Protein AF-C5KEB4-F1 (afdb_monomer)

Nearest PDB structures (foldseek):
  4uzy-assembly1_A  TM=7.490E-01  e=8.832E-11  Chlamydomonas reinhardtii
  3as5-assembly1_A  TM=3.799E-01  e=1.760E-02  Paramagnetospirillum magneticum AMB-1
  5lfm-assembly6_F  TM=4.157E-01  e=4.619E-02  Solidesulfovibrio magneticus RS-1
  1w3b-assembly1_B  TM=3.479E-01  e=7.854E-02  Homo sapiens
  8fwd-assembly1_C  TM=4.325E-01  e=3.033E-01  synthetic construct

Structure (mmCIF, N/CA/C/O backbone):
data_AF-C5KEB4-F1
#
_entry.id   AF-C5KEB4-F1
#
loop_
_atom_site.group_PDB
_atom_site.id
_atom_site.type_symbol
_atom_site.label_atom_id
_atom_site.label_alt_id
_atom_site.label_comp_id
_atom_site.label_asym_id
_atom_site.label_entity_id
_atom_site.label_seq_id
_atom_site.pdbx_PDB_ins_code
_atom_site.Cartn_x
_atom_site.Cartn_y
_atom_site.Cartn_z
_atom_site.occupancy
_atom_site.B_iso_or_equiv
_atom_site.auth_seq_id
_atom_site.auth_comp_id
_atom_site.auth_asym_id
_atom_site.auth_atom_id
_atom_site.pdbx_PDB_model_num
ATOM 1 N N . TYR A 1 1 ? 0.785 2.314 -22.338 1.00 41.78 1 TYR A N 1
ATOM 2 C CA . TYR A 1 1 ? 1.909 3.199 -22.686 1.00 41.78 1 TYR A CA 1
ATOM 3 C C . TYR A 1 1 ? 1.688 4.510 -21.962 1.00 41.78 1 TYR A C 1
ATOM 5 O O . TYR A 1 1 ? 0.607 5.069 -22.094 1.00 41.78 1 TYR A O 1
ATOM 13 N N . GLY A 1 2 ? 2.602 4.855 -21.053 1.00 61.06 2 GLY A N 1
ATOM 14 C CA . GLY A 1 2 ? 2.395 5.884 -20.032 1.00 61.06 2 GLY A CA 1
ATOM 15 C C . GLY A 1 2 ? 2.457 7.294 -20.605 1.00 61.06 2 GLY A C 1
ATOM 16 O O . GLY A 1 2 ? 3.293 7.582 -21.451 1.00 61.06 2 GLY A O 1
ATOM 17 N N . TYR A 1 3 ? 1.578 8.167 -20.124 1.00 77.88 3 TYR A N 1
ATOM 18 C CA . TYR A 1 3 ? 1.518 9.586 -20.484 1.00 77.88 3 TYR A CA 1
ATOM 19 C C . TYR A 1 3 ? 2.627 10.409 -19.796 1.00 77.88 3 TYR A C 1
ATOM 21 O O . TYR A 1 3 ? 2.389 11.550 -19.418 1.00 77.88 3 TYR A O 1
ATOM 29 N N . TYR A 1 4 ? 3.814 9.829 -19.576 1.00 81.50 4 TYR A N 1
ATOM 30 C CA . TYR A 1 4 ? 4.892 10.462 -18.807 1.00 81.50 4 TYR A CA 1
ATOM 31 C C . TYR A 1 4 ? 5.507 11.648 -19.546 1.00 81.50 4 TYR A C 1
ATOM 33 O O . TYR A 1 4 ? 5.708 12.684 -18.925 1.00 81.50 4 TYR A O 1
ATOM 41 N N . ASP A 1 5 ? 5.710 11.531 -20.860 1.00 80.25 5 ASP A N 1
ATOM 42 C CA . ASP A 1 5 ? 6.201 12.638 -21.692 1.00 80.25 5 ASP A CA 1
ATOM 43 C C . ASP A 1 5 ? 5.197 13.797 -21.695 1.00 80.25 5 ASP A C 1
ATOM 45 O O . ASP A 1 5 ? 5.553 14.935 -21.419 1.00 80.25 5 ASP A O 1
ATOM 49 N N . LEU A 1 6 ? 3.905 13.491 -21.869 1.00 83.50 6 LEU A N 1
ATOM 50 C CA . LEU A 1 6 ? 2.841 14.495 -21.807 1.00 83.50 6 LEU A CA 1
ATOM 51 C C . LEU A 1 6 ? 2.743 15.147 -20.420 1.00 83.50 6 LEU A C 1
ATOM 53 O O . LEU A 1 6 ? 2.512 16.347 -20.318 1.00 83.50 6 LEU A O 1
ATOM 57 N N . ALA A 1 7 ? 2.907 14.372 -19.345 1.00 83.62 7 ALA A N 1
ATOM 58 C CA . ALA A 1 7 ? 2.935 14.914 -17.992 1.00 83.62 7 ALA A CA 1
ATOM 59 C C . ALA A 1 7 ? 4.155 15.825 -17.782 1.00 83.62 7 ALA A C 1
ATOM 61 O O . ALA A 1 7 ? 4.007 16.898 -17.204 1.00 83.62 7 ALA A O 1
ATOM 62 N N . ALA A 1 8 ? 5.332 15.435 -18.281 1.00 84.69 8 ALA A N 1
ATOM 63 C CA . ALA A 1 8 ? 6.543 16.248 -18.224 1.00 84.69 8 ALA A CA 1
ATOM 64 C C . ALA A 1 8 ? 6.370 17.572 -18.982 1.00 84.69 8 ALA A C 1
ATOM 66 O O . ALA A 1 8 ? 6.664 18.631 -18.427 1.00 84.69 8 ALA A O 1
ATOM 67 N N . ASP A 1 9 ? 5.816 17.517 -20.196 1.00 85.62 9 ASP A N 1
ATOM 68 C CA . ASP A 1 9 ? 5.536 18.692 -21.022 1.00 85.62 9 ASP A CA 1
ATOM 69 C C . ASP A 1 9 ? 4.540 19.632 -20.324 1.00 85.62 9 ASP A C 1
ATOM 71 O O . ASP A 1 9 ? 4.813 20.820 -20.162 1.00 85.62 9 ASP A O 1
ATOM 75 N N . VAL A 1 10 ? 3.422 19.105 -19.805 1.00 85.62 10 VAL A N 1
ATOM 76 C CA . VAL A 1 10 ? 2.413 19.911 -19.094 1.00 85.62 10 VAL A CA 1
ATOM 77 C C . VAL A 1 10 ? 3.003 20.592 -17.855 1.00 85.62 10 VAL A C 1
ATOM 79 O O . VAL A 1 10 ? 2.734 21.777 -17.632 1.00 85.62 10 VAL A O 1
ATOM 82 N N . LEU A 1 11 ? 3.811 19.873 -17.067 1.00 85.06 11 LEU A N 1
ATOM 83 C CA . LEU A 1 11 ? 4.464 20.418 -15.873 1.00 85.06 11 LEU A CA 1
ATOM 84 C C . LEU A 1 11 ? 5.486 21.508 -16.230 1.00 85.06 11 LEU A C 1
ATOM 86 O O . LEU A 1 11 ? 5.552 22.521 -15.530 1.00 85.06 11 LEU A O 1
ATOM 90 N N . ALA A 1 12 ? 6.249 21.320 -17.312 1.00 84.06 12 ALA A N 1
ATOM 91 C CA . ALA A 1 12 ? 7.262 22.264 -17.778 1.00 84.06 12 ALA A CA 1
ATOM 92 C C . ALA A 1 12 ? 6.655 23.532 -18.399 1.00 84.06 12 ALA A C 1
ATOM 94 O O . ALA A 1 12 ? 7.164 24.632 -18.182 1.00 84.06 12 ALA A O 1
ATOM 95 N N . GLU A 1 13 ? 5.560 23.395 -19.146 1.00 87.81 13 GLU A N 1
ATOM 96 C CA . GLU A 1 13 ? 4.887 24.511 -19.817 1.00 87.81 13 GLU A CA 1
ATOM 97 C C . GLU A 1 13 ? 4.052 25.371 -18.857 1.00 87.81 13 GLU A C 1
ATOM 99 O O . GLU A 1 13 ? 3.841 26.557 -19.117 1.00 87.81 13 GLU A O 1
ATOM 104 N N . ASN A 1 14 ? 3.597 24.810 -17.728 1.00 86.00 14 ASN A N 1
ATOM 105 C CA . ASN A 1 14 ? 2.649 25.470 -16.825 1.00 86.00 14 ASN A CA 1
ATOM 106 C C . ASN A 1 14 ? 3.123 25.551 -15.358 1.00 86.00 14 ASN A C 1
ATOM 108 O O . ASN A 1 14 ? 2.348 25.234 -14.453 1.00 86.00 14 ASN A O 1
ATOM 112 N N . PRO A 1 15 ? 4.342 26.042 -15.059 1.00 81.81 15 PRO A N 1
ATOM 113 C CA . PRO A 1 15 ? 4.909 25.990 -13.708 1.00 81.81 15 PRO A CA 1
ATOM 114 C C . PRO A 1 15 ? 4.045 26.715 -12.666 1.00 81.81 15 PRO A C 1
ATOM 116 O O . PRO A 1 15 ? 3.866 26.225 -11.556 1.00 81.81 15 PRO A O 1
ATOM 119 N N . ALA A 1 16 ? 3.446 27.855 -13.023 1.00 80.94 16 ALA A N 1
ATOM 120 C CA . ALA A 1 16 ? 2.582 28.608 -12.113 1.00 80.94 16 ALA A CA 1
ATOM 121 C C . ALA A 1 16 ? 1.300 27.846 -11.730 1.00 80.94 16 ALA A C 1
ATOM 123 O O . ALA A 1 16 ? 0.866 27.930 -10.583 1.00 80.94 16 ALA A O 1
ATOM 124 N N . LEU A 1 17 ? 0.709 27.099 -12.671 1.00 80.00 17 LEU A N 1
ATOM 125 C 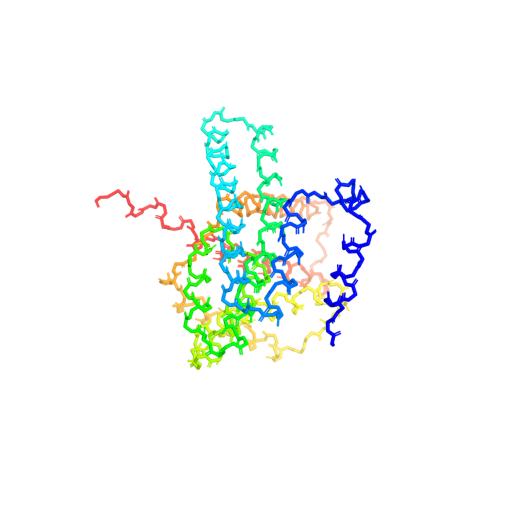CA . LEU A 1 17 ? -0.492 26.302 -12.411 1.00 80.00 17 LEU A CA 1
ATOM 126 C C . LEU A 1 17 ? -0.144 25.039 -11.629 1.00 80.00 17 LEU A C 1
ATOM 128 O O . LEU A 1 17 ? -0.833 24.721 -10.665 1.00 80.00 17 LEU A O 1
ATOM 132 N N . THR A 1 18 ? 0.969 24.392 -11.974 1.00 79.25 18 THR A N 1
ATOM 133 C CA . THR A 1 18 ? 1.512 23.230 -11.267 1.00 79.25 18 THR A CA 1
ATOM 134 C C . THR A 1 18 ? 1.646 23.491 -9.768 1.00 79.25 18 THR A C 1
ATOM 136 O O . THR A 1 18 ? 1.084 22.746 -8.973 1.00 79.25 18 THR A O 1
ATOM 139 N N . TYR A 1 19 ? 2.298 24.590 -9.372 1.00 77.75 19 TYR A N 1
ATOM 140 C CA . TYR A 1 19 ? 2.455 24.938 -7.953 1.00 77.75 19 TYR A CA 1
ATOM 141 C C . TYR A 1 19 ? 1.160 25.389 -7.266 1.00 77.75 19 TYR A C 1
ATOM 143 O O . TYR A 1 19 ? 1.116 25.456 -6.042 1.00 77.75 19 TYR A O 1
ATOM 151 N N . SER A 1 20 ? 0.124 25.742 -8.031 1.00 80.69 20 SER A N 1
ATOM 152 C CA . SER A 1 20 ? -1.171 26.157 -7.479 1.00 80.69 20 SER A CA 1
ATOM 153 C C . SER A 1 20 ? -2.180 25.016 -7.355 1.00 80.69 20 SER A C 1
ATOM 155 O O . SER A 1 20 ? -3.121 25.124 -6.573 1.00 80.69 20 SER A O 1
ATOM 157 N N . CYS A 1 21 ? -2.016 23.955 -8.149 1.00 82.00 21 CYS A N 1
ATOM 158 C CA . CYS A 1 21 ? -2.982 22.864 -8.267 1.00 82.00 21 CYS A CA 1
ATOM 159 C C . CYS A 1 21 ? -2.512 21.554 -7.636 1.00 82.00 21 CYS A C 1
ATOM 161 O O . CYS A 1 21 ? -3.351 20.684 -7.427 1.00 82.00 21 CYS A O 1
ATOM 163 N N . LEU A 1 22 ? -1.212 21.400 -7.379 1.00 83.94 22 LEU A N 1
ATOM 164 C CA . LEU A 1 22 ? -0.642 20.207 -6.762 1.00 83.94 22 LEU A CA 1
ATOM 165 C C . LEU A 1 22 ? -0.059 20.543 -5.399 1.00 83.94 22 LEU A C 1
ATOM 167 O O . LEU A 1 22 ? 0.642 21.548 -5.242 1.00 83.94 22 LEU A O 1
ATOM 171 N N . GLU A 1 23 ? -0.290 19.654 -4.442 1.00 87.75 23 GLU A N 1
ATOM 172 C CA . GLU A 1 23 ? 0.434 19.695 -3.182 1.00 87.75 23 GLU A CA 1
ATOM 173 C C . GLU A 1 23 ? 1.923 19.353 -3.411 1.00 87.75 23 GLU A C 1
ATOM 175 O O . GLU A 1 23 ? 2.272 18.646 -4.367 1.00 87.75 23 GLU A O 1
ATOM 180 N N . PRO A 1 24 ? 2.840 19.823 -2.544 1.00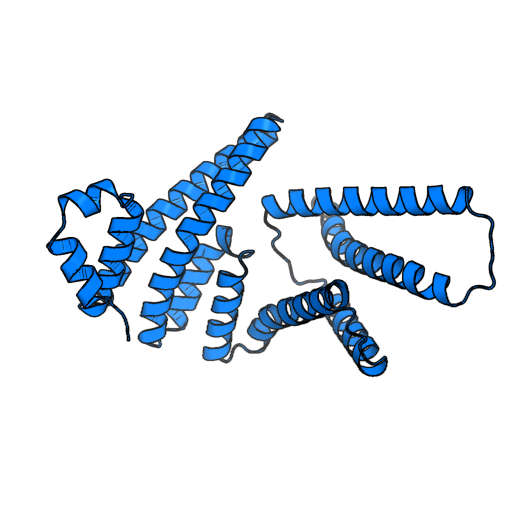 87.19 24 PRO A N 1
ATOM 181 C CA . PRO A 1 24 ? 4.276 19.600 -2.719 1.00 87.19 24 PRO A CA 1
ATOM 182 C C . PRO A 1 24 ? 4.667 18.122 -2.868 1.00 87.19 24 PRO A C 1
ATOM 184 O O . PRO A 1 24 ? 5.486 17.791 -3.728 1.00 87.19 24 PRO A O 1
ATOM 187 N N . ASP A 1 25 ? 4.053 17.241 -2.076 1.00 88.19 25 ASP A N 1
ATOM 188 C CA . ASP A 1 25 ? 4.329 15.800 -2.095 1.00 88.19 25 ASP A CA 1
ATOM 189 C C . ASP A 1 25 ? 3.793 15.137 -3.379 1.00 88.19 25 ASP A C 1
ATOM 191 O O . ASP A 1 25 ? 4.435 14.244 -3.931 1.00 88.19 25 ASP A O 1
ATOM 195 N N . GLU A 1 26 ? 2.661 15.610 -3.914 1.00 88.38 26 GLU A N 1
ATOM 196 C CA . GLU A 1 26 ? 2.093 15.124 -5.181 1.00 88.38 26 GLU A CA 1
ATOM 197 C C . GLU A 1 26 ? 2.983 15.505 -6.367 1.00 88.38 26 GLU A C 1
ATOM 199 O O . GLU A 1 26 ? 3.250 14.685 -7.250 1.00 88.38 26 GLU A O 1
ATOM 204 N N . TYR A 1 27 ? 3.492 16.738 -6.368 1.00 89.44 27 TYR A N 1
ATOM 205 C CA . TYR A 1 27 ? 4.461 17.197 -7.358 1.00 89.44 27 TYR A CA 1
ATOM 206 C C . TYR A 1 27 ? 5.769 16.395 -7.284 1.00 89.44 27 TYR A C 1
ATOM 208 O O . TYR A 1 27 ? 6.298 15.966 -8.312 1.00 89.44 27 TYR A O 1
ATOM 216 N N . GLU A 1 28 ? 6.293 16.155 -6.078 1.00 91.44 28 GLU A N 1
ATOM 217 C CA . GLU A 1 28 ? 7.495 15.340 -5.866 1.00 91.44 28 GLU A CA 1
ATOM 218 C C . GLU A 1 28 ? 7.285 13.891 -6.331 1.00 91.44 28 GLU A C 1
ATOM 220 O O . GLU A 1 28 ? 8.152 13.329 -7.010 1.00 91.44 28 GLU A O 1
ATOM 225 N N . PHE A 1 29 ? 6.116 13.308 -6.057 1.00 92.50 29 PHE A N 1
ATOM 226 C CA . PHE A 1 29 ? 5.746 11.974 -6.526 1.00 92.50 29 PHE A CA 1
ATOM 227 C C . PHE A 1 29 ? 5.702 11.891 -8.056 1.00 92.50 29 PHE A C 1
ATOM 229 O O . PHE A 1 29 ? 6.371 11.037 -8.644 1.00 92.50 29 PHE A O 1
ATOM 236 N N . LEU A 1 30 ? 4.974 12.799 -8.718 1.00 90.31 30 LEU A N 1
ATOM 237 C CA . LEU A 1 30 ? 4.855 12.827 -10.180 1.00 90.31 30 LEU A CA 1
ATOM 238 C C . LEU A 1 30 ? 6.211 13.016 -10.861 1.00 90.31 30 LEU A C 1
ATOM 240 O O . LEU A 1 30 ? 6.531 12.290 -11.803 1.00 90.31 30 LEU A O 1
ATOM 244 N N . ASN A 1 31 ? 7.044 13.923 -10.352 1.00 88.56 31 ASN A N 1
ATOM 245 C CA . ASN A 1 31 ? 8.395 14.104 -10.876 1.00 88.56 31 ASN A CA 1
ATOM 246 C C . ASN A 1 31 ? 9.259 12.862 -10.699 1.00 88.56 31 ASN A C 1
ATOM 248 O O . ASN A 1 31 ? 10.018 12.522 -11.602 1.00 88.56 31 ASN A O 1
ATOM 252 N N . SER A 1 32 ? 9.137 12.162 -9.571 1.00 91.81 32 SER A N 1
ATOM 253 C CA . SER A 1 32 ? 9.879 10.921 -9.341 1.00 91.81 32 SER A CA 1
ATOM 254 C C . SER A 1 32 ? 9.465 9.820 -10.325 1.00 91.81 32 SER A C 1
ATOM 256 O O . SER A 1 32 ? 10.314 9.069 -10.805 1.00 91.81 32 SER A O 1
ATOM 258 N N . LEU A 1 33 ? 8.175 9.750 -10.677 1.00 90.00 33 LEU A N 1
ATOM 259 C CA . LEU A 1 33 ? 7.661 8.832 -11.699 1.00 90.00 33 LEU A CA 1
ATOM 260 C C . LEU A 1 33 ? 8.119 9.190 -13.117 1.00 90.00 33 LEU A C 1
ATOM 262 O O . LEU A 1 33 ? 8.384 8.295 -13.912 1.00 90.00 33 LEU A O 1
ATOM 266 N N . ILE A 1 34 ? 8.197 10.479 -13.448 1.00 90.06 34 ILE A N 1
ATOM 267 C CA . ILE A 1 34 ? 8.720 10.935 -14.744 1.00 90.06 34 ILE A CA 1
ATOM 268 C C . ILE A 1 34 ? 10.220 10.639 -14.822 1.00 90.06 34 ILE A C 1
ATOM 270 O O . ILE A 1 34 ? 10.692 10.072 -15.805 1.00 90.06 34 ILE A O 1
ATOM 274 N N . LEU A 1 35 ? 10.965 10.953 -13.759 1.00 89.50 35 LEU A N 1
ATOM 275 C CA . LEU A 1 35 ? 12.405 10.724 -13.690 1.00 89.50 35 LEU A CA 1
ATOM 276 C C . LEU A 1 35 ? 12.755 9.241 -13.822 1.00 89.50 35 LEU A C 1
ATOM 278 O O . LEU A 1 35 ? 13.730 8.913 -14.494 1.00 89.50 35 LEU A O 1
ATOM 282 N N . SER A 1 36 ? 11.944 8.341 -13.255 1.00 90.19 36 SER A N 1
ATOM 283 C CA . SER A 1 36 ? 12.183 6.897 -13.358 1.00 90.19 36 SER A CA 1
ATOM 284 C C . SER A 1 36 ? 12.116 6.361 -14.792 1.00 90.19 36 SER A C 1
ATOM 286 O O . SER A 1 36 ? 12.720 5.326 -15.063 1.00 90.19 36 SER A O 1
ATOM 288 N N . GLN A 1 37 ? 11.457 7.068 -15.724 1.00 87.44 37 GLN A N 1
ATOM 289 C CA . GLN A 1 37 ? 11.470 6.710 -17.149 1.00 87.44 37 GLN A CA 1
ATOM 290 C C . GLN A 1 37 ? 12.843 6.935 -17.792 1.00 87.44 37 GLN A C 1
ATOM 292 O O . GLN A 1 37 ? 13.239 6.181 -18.678 1.00 87.44 37 GLN A O 1
ATOM 297 N N . ALA A 1 38 ? 13.568 7.967 -17.352 1.00 87.56 38 ALA A N 1
ATOM 298 C CA . ALA A 1 38 ? 14.897 8.294 -17.862 1.00 87.56 38 ALA A CA 1
ATOM 299 C C . ALA A 1 38 ? 16.012 7.601 -17.063 1.00 87.56 38 ALA A C 1
ATOM 301 O O . ALA A 1 38 ? 17.005 7.153 -17.634 1.00 87.56 38 ALA A O 1
ATOM 302 N N . SER A 1 39 ? 15.847 7.517 -15.742 1.00 91.81 39 SER A N 1
ATOM 303 C CA . SER A 1 39 ? 16.804 6.928 -14.810 1.00 91.81 39 SER A CA 1
ATOM 304 C C . SER A 1 39 ? 16.066 6.209 -13.673 1.00 91.81 39 SER A C 1
ATOM 306 O O . SER A 1 39 ? 15.662 6.844 -12.691 1.00 91.81 39 SER A O 1
ATOM 308 N N . PRO A 1 40 ? 15.893 4.875 -13.772 1.00 91.19 40 PRO A N 1
ATOM 309 C CA . PRO A 1 40 ? 15.233 4.082 -12.735 1.00 91.19 40 PRO A CA 1
ATOM 310 C C . PRO A 1 40 ? 15.902 4.212 -11.360 1.00 91.19 40 PRO A C 1
ATOM 312 O O . PRO A 1 40 ? 15.209 4.328 -10.351 1.00 91.19 40 PRO A O 1
ATOM 315 N N . GLU A 1 41 ? 17.238 4.262 -11.311 1.00 91.12 41 GLU A N 1
ATOM 316 C CA . GLU A 1 41 ? 18.010 4.386 -10.065 1.00 91.12 41 GLU A CA 1
ATOM 317 C C . GLU A 1 41 ? 17.744 5.724 -9.356 1.00 91.12 41 GLU A C 1
ATOM 319 O O . GLU A 1 41 ? 17.503 5.764 -8.145 1.00 91.12 41 GLU A O 1
ATOM 324 N N . GLU A 1 42 ? 17.732 6.830 -10.106 1.00 91.38 42 GLU A N 1
ATOM 325 C CA . GLU A 1 42 ? 17.427 8.144 -9.537 1.00 91.38 42 GLU A CA 1
ATOM 326 C C . GLU A 1 42 ? 15.956 8.256 -9.125 1.00 91.38 42 GLU A C 1
ATOM 328 O O . GLU A 1 42 ? 15.664 8.799 -8.056 1.00 91.38 42 GLU A O 1
ATOM 333 N N . GLY A 1 43 ? 15.042 7.692 -9.922 1.00 92.38 43 GLY A N 1
ATOM 334 C CA . GLY A 1 43 ? 13.619 7.618 -9.594 1.00 92.38 43 GLY A CA 1
ATOM 335 C C . GLY A 1 43 ? 13.367 6.885 -8.275 1.00 92.38 43 GLY A C 1
ATOM 336 O O . GLY A 1 43 ? 12.691 7.417 -7.394 1.00 92.38 43 GLY A O 1
ATOM 337 N N . VAL A 1 44 ? 13.985 5.714 -8.083 1.00 93.12 44 VAL A N 1
ATOM 338 C CA . VAL A 1 44 ? 13.935 4.964 -6.815 1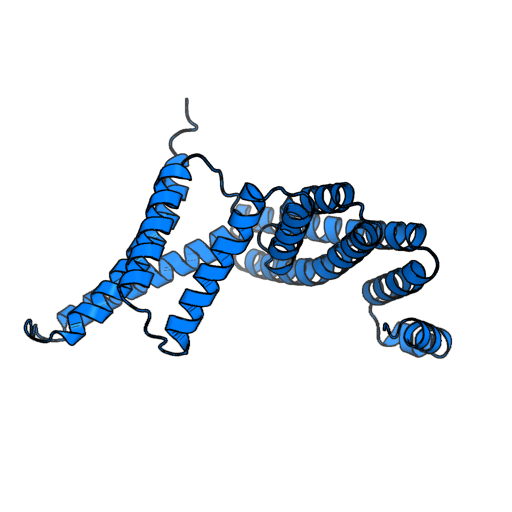.00 93.12 44 VAL A CA 1
ATOM 339 C C . VAL A 1 44 ? 14.483 5.794 -5.661 1.00 93.12 44 VAL A C 1
ATOM 341 O O . VAL A 1 44 ? 13.870 5.851 -4.599 1.00 93.12 44 VAL A O 1
ATOM 344 N N . LYS A 1 45 ? 15.613 6.484 -5.845 1.00 94.62 45 LYS A N 1
ATOM 345 C CA . LYS A 1 45 ? 16.210 7.307 -4.785 1.00 94.62 45 LYS A CA 1
ATOM 346 C C . LYS A 1 45 ? 15.298 8.458 -4.343 1.00 94.62 45 LYS A C 1
ATOM 348 O O . LYS A 1 45 ? 15.315 8.811 -3.160 1.00 94.62 45 LYS A O 1
ATOM 353 N N . GLN A 1 46 ? 14.545 9.061 -5.262 1.00 94.12 46 GLN A N 1
ATOM 354 C CA . GLN A 1 46 ? 13.571 10.108 -4.935 1.00 94.12 46 GLN A CA 1
ATOM 355 C C . GLN A 1 46 ? 12.320 9.523 -4.269 1.00 94.12 46 GLN A C 1
ATOM 357 O O . GLN A 1 46 ? 11.927 9.989 -3.200 1.00 94.12 46 GLN A O 1
ATOM 362 N N . LEU A 1 47 ? 11.768 8.430 -4.808 1.00 95.56 47 LEU A N 1
ATOM 363 C CA . LEU A 1 47 ? 10.630 7.732 -4.198 1.00 95.56 47 LEU A CA 1
ATOM 364 C C . LEU A 1 47 ? 10.949 7.249 -2.780 1.00 95.56 47 LEU A C 1
ATOM 366 O O . LEU A 1 47 ? 10.148 7.458 -1.876 1.00 95.56 47 LEU A O 1
ATOM 370 N N . ALA A 1 48 ? 12.147 6.713 -2.546 1.00 95.44 48 ALA A N 1
ATOM 371 C CA . ALA A 1 48 ? 12.591 6.287 -1.223 1.00 95.44 48 ALA A CA 1
ATOM 372 C C . ALA A 1 48 ? 12.724 7.463 -0.235 1.00 95.44 48 ALA A C 1
ATOM 374 O O . ALA A 1 48 ? 12.509 7.301 0.968 1.00 95.44 48 ALA A O 1
ATOM 375 N N . GLN A 1 49 ? 13.090 8.661 -0.705 1.00 95.94 49 GLN A N 1
ATOM 376 C CA . GLN A 1 49 ? 13.110 9.866 0.134 1.00 95.94 49 GLN A CA 1
ATOM 377 C C . GLN A 1 49 ? 11.696 10.319 0.492 1.00 95.94 49 GLN A C 1
ATOM 379 O O . GLN A 1 49 ? 11.431 10.597 1.664 1.00 95.94 49 GLN A O 1
ATOM 384 N N . LEU A 1 50 ? 10.788 10.333 -0.483 1.00 96.25 50 LEU A N 1
ATOM 385 C CA . LEU A 1 50 ? 9.384 10.658 -0.260 1.00 96.25 50 LEU A CA 1
ATOM 386 C C . LEU A 1 50 ? 8.721 9.639 0.683 1.00 96.25 50 LEU A C 1
ATOM 388 O O . LEU A 1 50 ? 8.089 10.018 1.667 1.00 96.25 50 LEU A O 1
ATOM 392 N N . ALA A 1 51 ? 8.975 8.345 0.484 1.00 96.06 51 ALA A N 1
ATOM 393 C CA . ALA A 1 51 ? 8.531 7.268 1.364 1.00 96.06 51 ALA A CA 1
ATOM 394 C C . ALA A 1 51 ? 8.971 7.490 2.820 1.00 96.06 51 ALA A C 1
ATOM 396 O O . ALA A 1 51 ? 8.172 7.322 3.741 1.00 96.06 51 ALA A O 1
ATOM 397 N N . ARG A 1 52 ? 10.218 7.931 3.054 1.00 96.06 52 ARG A N 1
ATOM 398 C CA . ARG A 1 52 ? 10.699 8.270 4.406 1.00 96.06 52 ARG A CA 1
ATOM 399 C C . ARG A 1 52 ? 9.906 9.418 5.032 1.00 96.06 52 ARG A C 1
ATOM 401 O O . ARG A 1 52 ? 9.608 9.336 6.221 1.00 96.06 52 ARG A O 1
ATOM 408 N N . LYS A 1 53 ? 9.536 10.453 4.266 1.00 96.50 53 LYS A N 1
ATOM 409 C CA . LYS A 1 53 ? 8.691 11.557 4.764 1.00 96.50 53 LYS A CA 1
ATOM 410 C C . LYS A 1 53 ? 7.324 11.037 5.228 1.00 96.50 53 LYS A C 1
ATOM 412 O O . LYS A 1 53 ? 6.919 11.324 6.356 1.00 96.50 53 LYS A O 1
ATOM 417 N N . HIS A 1 54 ? 6.667 10.201 4.420 1.00 96.00 54 HIS A N 1
ATOM 418 C CA . HIS A 1 54 ? 5.394 9.573 4.796 1.00 96.00 54 HIS A CA 1
ATOM 419 C C . HIS A 1 54 ? 5.526 8.657 6.023 1.00 96.00 54 HIS A C 1
ATOM 421 O O . HIS A 1 54 ? 4.690 8.714 6.924 1.00 96.00 54 HIS A O 1
ATOM 427 N N . ILE A 1 55 ? 6.596 7.859 6.119 1.00 95.50 55 ILE A N 1
ATOM 428 C CA . ILE A 1 55 ? 6.857 7.001 7.288 1.00 95.50 55 ILE A CA 1
ATOM 429 C C . ILE A 1 55 ? 6.996 7.835 8.568 1.00 95.50 55 ILE A C 1
ATOM 431 O O . ILE A 1 55 ? 6.427 7.480 9.601 1.00 95.50 55 ILE A O 1
ATOM 435 N N . GLU A 1 56 ? 7.713 8.960 8.530 1.00 96.44 56 GLU A N 1
ATOM 436 C CA . GLU A 1 56 ? 7.846 9.832 9.703 1.00 96.44 56 GLU A CA 1
ATOM 437 C C . GLU A 1 56 ? 6.508 10.492 10.099 1.00 96.44 56 GLU A C 1
ATOM 439 O O . GLU A 1 56 ? 6.203 10.595 11.296 1.00 96.44 56 GLU A O 1
ATOM 444 N N . LYS A 1 57 ? 5.652 10.843 9.125 1.00 95.75 57 LYS A N 1
ATOM 445 C CA . LYS A 1 57 ? 4.262 11.281 9.368 1.00 95.75 57 LYS A CA 1
ATOM 446 C C . LYS A 1 57 ? 3.455 10.176 10.068 1.00 95.75 57 LYS A C 1
ATOM 448 O O . LYS A 1 57 ? 2.898 10.416 11.142 1.00 95.75 57 LYS A O 1
ATOM 453 N N . LEU A 1 58 ? 3.483 8.944 9.552 1.00 95.75 58 LEU A N 1
ATOM 454 C CA . LEU A 1 58 ? 2.798 7.781 10.142 1.00 95.75 58 LEU A CA 1
ATOM 455 C C . LEU A 1 58 ? 3.283 7.471 11.567 1.00 95.75 58 LEU A C 1
ATOM 457 O O . LEU A 1 58 ? 2.474 7.205 12.462 1.00 95.75 58 LEU A O 1
ATOM 461 N N . ARG A 1 59 ? 4.594 7.559 11.824 1.00 95.75 59 ARG A N 1
ATOM 462 C CA . ARG A 1 59 ? 5.178 7.385 13.167 1.00 95.75 59 ARG A CA 1
ATOM 463 C C . ARG A 1 59 ? 4.697 8.446 14.145 1.00 95.75 59 ARG A C 1
ATOM 465 O O . ARG A 1 59 ? 4.422 8.131 15.305 1.00 95.75 59 ARG A O 1
ATOM 472 N N . THR A 1 60 ? 4.588 9.689 13.690 1.00 96.56 60 THR A N 1
ATOM 473 C CA . THR A 1 60 ? 4.100 10.805 14.507 1.00 96.56 60 THR A CA 1
ATOM 474 C C . THR A 1 60 ? 2.637 10.601 14.892 1.00 96.56 60 THR A C 1
ATOM 476 O O . THR A 1 60 ? 2.304 10.658 16.077 1.00 96.56 60 THR A O 1
ATOM 479 N N . ILE A 1 61 ? 1.785 10.246 13.929 1.00 94.94 61 ILE A N 1
ATOM 480 C CA . ILE A 1 61 ? 0.363 9.973 14.179 1.00 94.94 61 ILE A CA 1
ATOM 481 C C . ILE A 1 61 ? 0.194 8.748 15.092 1.00 94.94 61 ILE A C 1
ATOM 483 O O . ILE A 1 61 ? -0.591 8.771 16.039 1.00 94.94 61 ILE A O 1
ATOM 487 N N . THR A 1 62 ? 0.997 7.697 14.896 1.00 93.81 62 THR A N 1
ATOM 488 C CA . THR A 1 62 ? 0.982 6.504 15.761 1.00 93.81 62 THR A CA 1
ATOM 489 C C . THR A 1 62 ? 1.285 6.852 17.222 1.00 93.81 62 THR A C 1
ATOM 491 O O . THR A 1 62 ? 0.634 6.326 18.129 1.00 93.81 62 THR A O 1
ATOM 494 N N . LYS A 1 63 ? 2.235 7.763 17.480 1.00 93.62 63 LYS A N 1
ATOM 495 C CA . LYS A 1 63 ? 2.506 8.267 18.838 1.00 93.62 63 LYS A CA 1
ATOM 496 C C . LYS A 1 63 ? 1.301 9.025 19.402 1.00 93.62 63 LYS A C 1
ATOM 498 O O . LYS A 1 63 ? 0.909 8.751 20.536 1.00 93.62 63 LYS A O 1
ATOM 503 N N . ALA A 1 64 ? 0.662 9.884 18.606 1.00 90.62 64 ALA A N 1
ATOM 504 C CA . ALA A 1 64 ? -0.544 10.606 19.017 1.00 90.62 64 ALA A CA 1
ATOM 505 C C . ALA A 1 64 ? -1.705 9.654 19.372 1.00 90.62 64 ALA A C 1
ATOM 507 O O . ALA A 1 64 ? -2.357 9.827 20.401 1.00 90.62 64 ALA A O 1
ATOM 508 N N . ILE A 1 65 ? -1.908 8.582 18.595 1.00 91.56 65 ILE A N 1
ATOM 509 C CA . ILE A 1 65 ? -2.882 7.515 18.896 1.00 91.56 65 ILE A CA 1
ATOM 510 C C . ILE A 1 65 ? -2.573 6.864 20.254 1.00 91.56 65 ILE A C 1
ATOM 512 O O . ILE A 1 65 ? -3.470 6.659 21.078 1.00 91.56 65 ILE A O 1
ATOM 516 N N . GLN A 1 66 ? -1.305 6.537 20.519 1.00 90.56 66 GLN A N 1
ATOM 517 C CA . GLN A 1 66 ? -0.891 5.925 21.787 1.00 90.56 66 GLN A CA 1
ATOM 518 C C . GLN A 1 66 ? -1.103 6.862 22.986 1.00 90.56 66 GLN A C 1
ATOM 520 O O . GLN A 1 66 ? -1.545 6.411 24.047 1.00 90.56 66 GLN A O 1
ATOM 525 N N . GLU A 1 67 ? -0.812 8.152 22.835 1.00 91.12 67 GLU A N 1
ATOM 526 C CA . GLU A 1 67 ? -1.038 9.169 23.866 1.00 91.12 67 GLU A CA 1
ATOM 527 C C . GLU A 1 67 ? -2.529 9.402 24.123 1.00 91.12 67 GLU A C 1
ATOM 529 O O . GLU A 1 67 ? -2.959 9.373 25.279 1.00 91.12 67 GLU A O 1
ATOM 534 N N . GLY A 1 68 ? -3.339 9.520 23.067 1.00 89.25 68 GLY A N 1
ATOM 535 C CA . GLY A 1 68 ? -4.795 9.638 23.169 1.00 89.25 68 GLY A CA 1
ATOM 536 C C . GLY A 1 68 ? -5.417 8.471 23.940 1.00 89.25 68 GLY A C 1
ATOM 537 O O . GLY A 1 68 ? -6.270 8.672 24.808 1.00 89.25 68 GLY A O 1
ATOM 538 N N . ARG A 1 69 ? -4.913 7.247 23.725 1.00 87.31 69 ARG A N 1
ATOM 539 C CA . ARG A 1 69 ? -5.327 6.052 24.484 1.00 87.31 69 ARG A CA 1
ATOM 540 C C . ARG A 1 69 ? -4.975 6.137 25.965 1.00 87.31 69 ARG A C 1
ATOM 542 O O . ARG A 1 69 ? -5.824 5.829 26.803 1.00 87.31 69 ARG A O 1
ATOM 549 N N . LYS A 1 70 ? -3.754 6.566 26.303 1.00 91.25 70 LYS A N 1
ATOM 550 C CA . LYS A 1 70 ? -3.320 6.744 27.703 1.00 91.25 70 LYS A CA 1
ATOM 551 C C . LYS A 1 70 ? -4.159 7.801 28.420 1.00 91.25 70 LYS A C 1
ATOM 553 O O . LYS A 1 70 ? -4.583 7.582 29.552 1.00 91.25 70 LYS A O 1
ATOM 558 N N . ASN A 1 71 ? -4.452 8.896 27.728 1.00 90.31 71 ASN A N 1
ATOM 559 C CA . ASN A 1 71 ? -5.199 10.032 28.262 1.00 90.31 71 ASN A CA 1
ATOM 560 C C . ASN A 1 71 ? -6.724 9.823 28.232 1.00 90.31 71 ASN A C 1
ATOM 562 O O . ASN A 1 71 ? -7.465 10.672 28.720 1.00 90.31 71 ASN A O 1
ATOM 566 N N . ARG A 1 72 ? -7.199 8.689 27.688 1.00 90.44 72 ARG A N 1
ATOM 567 C CA . ARG A 1 72 ? -8.623 8.377 27.462 1.00 90.44 72 ARG A CA 1
ATOM 568 C C . ARG A 1 72 ? -9.352 9.452 26.642 1.00 90.44 72 ARG A C 1
ATOM 570 O O . ARG A 1 72 ? -10.565 9.624 26.780 1.00 90.44 72 ARG A O 1
ATOM 577 N N . ASP A 1 73 ? -8.625 10.144 25.768 1.00 90.19 73 ASP A N 1
ATOM 578 C CA . ASP A 1 73 ? -9.177 11.156 24.875 1.00 90.19 73 ASP A CA 1
ATOM 579 C C . ASP A 1 73 ? -9.808 10.491 23.650 1.00 90.19 73 ASP A C 1
ATOM 581 O O . ASP A 1 73 ? -9.170 10.256 22.624 1.00 90.19 73 ASP A O 1
ATOM 585 N N . LYS A 1 74 ? -11.102 10.187 23.763 1.00 88.81 74 LYS A N 1
ATOM 586 C CA . LYS A 1 74 ? -11.873 9.562 22.682 1.00 88.81 74 LYS A CA 1
ATOM 587 C C . LYS A 1 74 ? -11.955 10.436 21.427 1.00 88.81 74 LYS A C 1
ATOM 589 O O . LYS A 1 74 ? -12.033 9.899 20.325 1.00 88.81 74 LYS A O 1
ATOM 594 N N . LYS A 1 75 ? -11.978 11.768 21.576 1.00 91.38 75 LYS A N 1
ATOM 595 C CA . LYS A 1 75 ? -12.138 12.680 20.435 1.00 91.38 75 LYS A CA 1
ATOM 596 C C . LYS A 1 75 ? -10.822 12.807 19.676 1.00 91.38 75 LYS A C 1
ATOM 598 O O . LYS A 1 75 ? -10.829 12.645 18.459 1.00 91.38 75 LYS A O 1
ATOM 603 N N . GLY A 1 76 ? -9.719 13.031 20.390 1.00 89.25 76 GLY A N 1
ATOM 604 C CA . GLY A 1 76 ? -8.381 13.047 19.802 1.00 89.25 76 GLY A CA 1
ATOM 605 C C . GLY A 1 76 ? -8.022 11.713 19.153 1.00 89.25 76 GLY A C 1
ATOM 606 O O . GLY A 1 76 ? -7.510 11.703 18.040 1.00 89.25 76 GLY A O 1
ATOM 607 N N . LEU A 1 77 ? -8.394 10.587 19.776 1.00 90.00 77 LEU A N 1
ATOM 608 C CA . LEU A 1 77 ? -8.170 9.260 19.201 1.00 90.00 77 LEU A CA 1
ATOM 609 C C . LEU A 1 77 ? -8.875 9.089 17.849 1.00 90.00 77 LEU A C 1
ATOM 611 O O . LEU A 1 77 ? -8.245 8.658 16.890 1.00 90.00 77 LEU A O 1
ATOM 615 N N . LYS A 1 78 ? -10.154 9.471 17.745 1.00 91.44 78 LYS A N 1
ATOM 616 C CA . LYS A 1 78 ? -10.901 9.367 16.482 1.00 91.44 78 LYS A CA 1
ATOM 617 C C . LYS A 1 78 ? -10.288 10.221 15.367 1.00 91.44 78 LYS A C 1
ATOM 619 O O . LYS A 1 78 ? -10.268 9.790 14.220 1.00 91.44 78 LYS A O 1
ATOM 624 N N . ILE A 1 79 ? -9.805 11.418 15.702 1.00 92.81 79 ILE A N 1
ATOM 625 C CA . ILE A 1 79 ? -9.141 12.308 14.740 1.00 92.81 79 ILE A CA 1
ATOM 626 C C . ILE A 1 79 ? -7.820 11.686 14.280 1.00 92.81 79 ILE A C 1
ATOM 628 O O . ILE A 1 79 ? -7.628 11.507 13.084 1.00 92.81 79 ILE A O 1
ATOM 632 N N . ALA A 1 80 ? -6.970 11.260 15.214 1.00 92.50 80 ALA A N 1
ATOM 633 C CA . ALA A 1 80 ? -5.675 10.667 14.892 1.00 92.50 80 ALA A CA 1
ATOM 634 C C . ALA A 1 80 ? -5.802 9.359 14.086 1.00 92.50 80 ALA A C 1
ATOM 636 O O . ALA A 1 80 ? -4.975 9.083 13.225 1.00 92.50 80 ALA A O 1
ATOM 637 N N . LEU A 1 81 ? -6.848 8.559 14.325 1.00 91.62 81 LEU A N 1
ATOM 638 C CA . LEU A 1 81 ? -7.138 7.371 13.514 1.00 91.62 81 LEU A CA 1
ATOM 639 C C . LEU A 1 81 ? -7.492 7.734 12.065 1.00 91.62 81 LEU A C 1
ATOM 641 O O . LEU A 1 81 ? -6.987 7.097 11.148 1.00 91.62 81 LEU A O 1
ATOM 645 N N . LYS A 1 82 ? -8.310 8.773 11.859 1.00 93.56 82 LYS A N 1
ATOM 646 C CA . LYS A 1 82 ? -8.662 9.265 10.518 1.00 93.56 82 LYS A CA 1
ATOM 647 C C . LYS A 1 82 ? -7.439 9.820 9.785 1.00 93.56 82 LYS A C 1
ATOM 649 O O . LYS A 1 82 ? -7.218 9.478 8.632 1.00 93.56 82 LYS A O 1
ATOM 654 N N . GLU A 1 83 ? -6.617 10.611 10.473 1.00 95.12 83 GLU A N 1
ATOM 655 C CA . GLU A 1 83 ? -5.362 11.141 9.921 1.00 95.12 83 GLU A CA 1
ATOM 656 C C . GLU A 1 83 ? -4.377 10.023 9.556 1.00 95.12 83 GLU A C 1
ATOM 658 O O . GLU A 1 83 ? -3.645 10.140 8.576 1.00 95.12 83 GLU A O 1
ATOM 663 N N . PHE A 1 84 ? -4.353 8.927 10.324 1.00 95.25 84 PHE A N 1
ATOM 664 C CA . PHE A 1 84 ? -3.530 7.764 10.000 1.00 95.25 84 PHE A CA 1
ATOM 665 C C . PHE A 1 84 ? -3.997 7.080 8.713 1.00 95.25 84 PHE A C 1
ATOM 667 O O . PHE A 1 84 ? -3.162 6.752 7.876 1.00 95.25 84 PHE A O 1
ATOM 674 N N . GLU A 1 85 ? -5.307 6.858 8.557 1.00 93.62 85 GLU A N 1
ATOM 675 C CA . GLU A 1 85 ? -5.877 6.256 7.343 1.00 93.62 85 GLU A CA 1
ATOM 676 C C . GLU A 1 85 ? -5.574 7.119 6.106 1.00 93.62 85 GLU A C 1
ATOM 678 O O . GLU A 1 85 ? -5.067 6.598 5.116 1.00 93.62 85 GLU A O 1
ATOM 683 N N . GLU A 1 86 ? -5.767 8.439 6.198 1.00 94.69 86 GLU A N 1
ATOM 684 C CA . GLU A 1 86 ? -5.446 9.388 5.119 1.00 94.69 86 GLU A CA 1
ATOM 685 C C . GLU A 1 86 ? -3.944 9.386 4.777 1.00 94.69 86 GLU A C 1
ATOM 687 O O . GLU A 1 86 ? -3.566 9.278 3.612 1.00 94.69 86 GLU A O 1
ATOM 692 N N . ALA A 1 87 ? -3.066 9.418 5.786 1.00 95.00 87 ALA A N 1
ATOM 693 C CA . ALA A 1 87 ? -1.621 9.351 5.569 1.00 95.00 87 ALA A CA 1
ATOM 694 C C . ALA A 1 87 ? -1.169 8.006 4.969 1.00 95.00 87 ALA A C 1
ATOM 696 O O . ALA A 1 87 ? -0.194 7.960 4.216 1.00 95.00 87 ALA A O 1
ATOM 697 N N . LEU A 1 88 ? -1.849 6.904 5.306 1.00 94.19 88 LEU A N 1
ATOM 698 C CA . LEU A 1 88 ? -1.570 5.589 4.735 1.00 94.19 88 LEU A CA 1
ATOM 699 C C . LEU A 1 88 ? -1.990 5.534 3.260 1.00 94.19 88 LEU A C 1
ATOM 701 O O . LEU A 1 88 ? -1.245 4.992 2.443 1.00 94.19 88 LEU A O 1
ATOM 705 N N . ASP A 1 89 ? -3.132 6.127 2.910 1.00 93.69 89 ASP A N 1
ATOM 706 C CA . ASP A 1 89 ? -3.608 6.217 1.527 1.00 93.69 89 ASP A CA 1
ATOM 707 C C . ASP A 1 89 ? -2.675 7.033 0.623 1.00 93.69 89 ASP A C 1
ATOM 709 O O . ASP A 1 89 ? -2.514 6.681 -0.545 1.00 93.69 89 ASP A O 1
ATOM 713 N N . GLU A 1 90 ? -2.006 8.054 1.163 1.00 94.44 90 GLU A N 1
ATOM 714 C CA . GLU A 1 90 ? -0.944 8.797 0.468 1.00 94.44 90 GLU A CA 1
ATOM 715 C C . GLU A 1 90 ? 0.354 7.977 0.334 1.00 94.44 90 GLU A C 1
ATOM 717 O O . GLU A 1 90 ? 1.024 8.015 -0.698 1.00 94.44 90 GLU A O 1
ATOM 722 N N . TYR A 1 91 ? 0.717 7.205 1.365 1.00 96.25 91 TYR A N 1
ATOM 723 C CA . TYR A 1 91 ? 1.966 6.438 1.390 1.00 96.25 91 TYR A CA 1
ATOM 724 C C . TYR A 1 91 ? 1.955 5.229 0.445 1.00 96.25 91 TYR A C 1
ATOM 726 O O . TYR A 1 91 ? 2.961 4.940 -0.212 1.00 96.25 91 TYR A O 1
ATOM 734 N N . ILE A 1 92 ? 0.832 4.505 0.372 1.00 95.38 92 ILE A N 1
ATOM 735 C CA . ILE A 1 92 ? 0.729 3.263 -0.408 1.00 95.38 92 ILE A CA 1
ATOM 736 C C . ILE A 1 92 ? 1.137 3.472 -1.882 1.00 95.38 92 ILE A C 1
ATOM 738 O O . ILE A 1 92 ? 1.974 2.703 -2.354 1.00 95.38 92 ILE A O 1
ATOM 742 N N . PRO A 1 93 ? 0.642 4.486 -2.620 1.00 95.38 93 PRO A N 1
ATOM 743 C CA . PRO A 1 93 ? 1.076 4.759 -3.991 1.00 95.38 93 PRO A CA 1
ATOM 744 C C . PRO A 1 93 ? 2.588 4.958 -4.150 1.00 95.38 93 PRO A C 1
ATOM 746 O O . PRO A 1 93 ? 3.167 4.422 -5.095 1.00 95.38 93 PRO A O 1
ATOM 749 N N . VAL A 1 94 ? 3.236 5.667 -3.218 1.00 96.56 94 VAL A N 1
ATOM 750 C CA . VAL A 1 94 ? 4.690 5.909 -3.241 1.00 96.56 94 VAL A CA 1
ATOM 751 C C . VAL A 1 94 ? 5.456 4.596 -3.086 1.00 96.56 94 VAL A C 1
ATOM 753 O O . VAL A 1 94 ? 6.336 4.289 -3.891 1.00 96.56 94 VAL A O 1
ATOM 756 N N . LEU A 1 95 ? 5.059 3.778 -2.109 1.00 97.00 95 LEU A N 1
ATOM 757 C CA . LEU A 1 95 ? 5.627 2.451 -1.881 1.00 97.00 95 LEU A CA 1
ATOM 758 C C . LEU A 1 95 ? 5.446 1.529 -3.098 1.00 97.00 95 LEU A C 1
ATOM 760 O O . LEU A 1 95 ? 6.374 0.820 -3.484 1.00 97.00 95 LEU A O 1
ATOM 764 N N . MET A 1 96 ? 4.259 1.534 -3.717 1.00 95.75 96 MET A N 1
ATOM 765 C CA . MET A 1 96 ? 3.982 0.706 -4.896 1.00 95.75 96 MET A CA 1
ATOM 766 C C . MET A 1 96 ? 4.775 1.165 -6.120 1.00 95.75 96 MET A C 1
ATOM 768 O O . MET A 1 96 ? 5.212 0.327 -6.905 1.00 95.75 96 MET A O 1
ATOM 772 N N . ALA A 1 97 ? 4.984 2.472 -6.288 1.00 94.62 97 ALA A N 1
ATOM 773 C CA . ALA A 1 97 ? 5.822 3.003 -7.356 1.00 94.62 97 ALA A CA 1
ATOM 774 C C . ALA A 1 97 ? 7.283 2.564 -7.203 1.00 94.62 97 ALA A C 1
ATOM 776 O O . ALA A 1 97 ? 7.887 2.116 -8.176 1.00 94.62 97 ALA A O 1
ATOM 777 N N . GLU A 1 98 ? 7.831 2.632 -5.987 1.00 95.44 98 GLU A N 1
ATOM 778 C CA . GLU A 1 98 ? 9.191 2.163 -5.701 1.00 95.44 98 GLU A CA 1
ATOM 779 C C . GLU A 1 98 ? 9.314 0.650 -5.952 1.00 95.44 98 GLU A C 1
ATOM 781 O O . GLU A 1 98 ? 10.206 0.203 -6.676 1.00 95.44 98 GLU A O 1
ATOM 786 N N . ALA A 1 99 ? 8.359 -0.135 -5.441 1.00 95.75 99 ALA A N 1
ATOM 787 C CA . ALA A 1 99 ? 8.277 -1.578 -5.666 1.00 95.75 99 ALA A CA 1
ATOM 788 C C . ALA A 1 99 ? 8.192 -1.939 -7.157 1.00 95.75 99 ALA A C 1
ATOM 790 O O . ALA A 1 99 ? 8.835 -2.891 -7.598 1.00 95.75 99 ALA A O 1
ATOM 791 N N . LYS A 1 100 ? 7.420 -1.181 -7.944 1.00 94.06 100 LYS A N 1
ATOM 792 C CA . LYS A 1 100 ? 7.240 -1.409 -9.383 1.00 94.06 100 LYS A CA 1
ATOM 793 C C . LYS A 1 100 ? 8.547 -1.263 -10.158 1.00 94.06 100 LYS A C 1
ATOM 795 O O . LYS A 1 100 ? 8.769 -2.040 -11.078 1.00 94.06 100 LYS A O 1
ATOM 800 N N . ILE A 1 101 ? 9.422 -0.332 -9.776 1.00 93.12 101 ILE A N 1
ATOM 801 C CA . ILE A 1 101 ? 10.718 -0.174 -10.449 1.00 93.12 101 ILE A CA 1
ATOM 802 C C . ILE A 1 101 ? 11.602 -1.401 -10.195 1.00 93.12 101 ILE A C 1
ATOM 804 O O . ILE A 1 101 ? 12.128 -1.984 -11.138 1.00 93.12 101 ILE A O 1
ATOM 808 N N . TYR A 1 102 ? 11.711 -1.862 -8.944 1.00 94.75 102 TYR A N 1
ATOM 809 C CA . TYR A 1 102 ? 12.440 -3.100 -8.632 1.00 94.75 102 TYR A CA 1
ATOM 810 C C . TYR A 1 102 ? 11.827 -4.335 -9.300 1.00 94.75 102 TYR A C 1
ATOM 812 O O . TYR A 1 102 ? 12.558 -5.205 -9.768 1.00 94.75 102 TYR A O 1
ATOM 820 N N . TRP A 1 103 ? 10.498 -4.388 -9.403 1.00 94.50 103 TRP A N 1
ATOM 821 C CA . TRP A 1 103 ? 9.791 -5.436 -10.132 1.00 94.50 103 TRP A CA 1
ATOM 822 C C . TRP A 1 103 ? 10.156 -5.453 -11.621 1.00 94.50 103 TRP A C 1
ATOM 824 O O . TRP A 1 103 ? 10.411 -6.517 -12.176 1.00 94.50 103 TRP A O 1
ATOM 834 N N . GLU A 1 104 ? 10.198 -4.289 -12.273 1.00 91.50 104 GLU A N 1
ATOM 835 C CA . GLU A 1 104 ? 10.586 -4.159 -13.685 1.00 91.50 104 GLU A CA 1
ATOM 836 C C . GLU A 1 104 ? 12.059 -4.523 -13.928 1.00 91.50 104 GLU A C 1
ATOM 838 O O . GLU A 1 104 ? 12.404 -4.970 -15.018 1.00 91.50 104 GLU A O 1
ATOM 843 N N . MET A 1 105 ? 12.910 -4.397 -12.906 1.00 92.19 105 MET A N 1
ATOM 844 C CA . MET A 1 105 ? 14.298 -4.878 -12.913 1.00 92.19 105 MET A CA 1
ATOM 845 C C . MET A 1 105 ? 14.433 -6.371 -12.560 1.00 92.19 105 MET A C 1
ATOM 847 O O . MET A 1 105 ? 15.552 -6.864 -12.436 1.00 92.19 105 MET A O 1
ATOM 851 N N . GLU A 1 106 ? 13.316 -7.082 -12.367 1.00 93.50 106 GLU A N 1
ATOM 852 C CA . GLU A 1 106 ? 13.249 -8.478 -11.908 1.00 93.50 106 GLU A CA 1
ATOM 853 C C . GLU A 1 106 ? 13.930 -8.731 -10.542 1.00 93.50 106 GLU A C 1
ATOM 855 O O .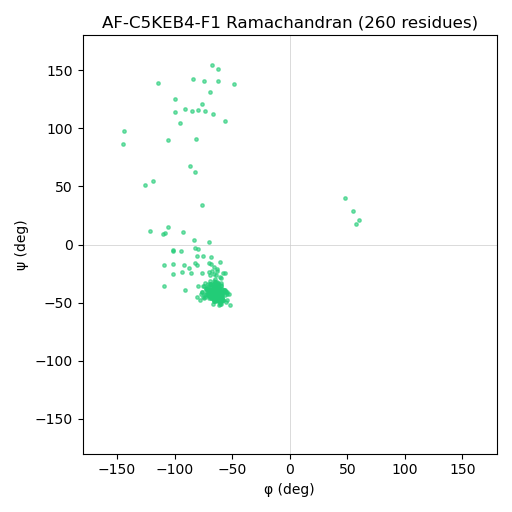 GLU A 1 106 ? 14.178 -9.876 -10.154 1.00 93.50 106 GLU A O 1
ATOM 860 N N . ASP A 1 107 ? 14.181 -7.680 -9.754 1.00 95.44 107 ASP A N 1
ATOM 861 C CA . ASP A 1 107 ? 14.759 -7.780 -8.411 1.00 95.44 107 ASP A CA 1
ATOM 862 C C . ASP A 1 107 ? 13.664 -8.004 -7.359 1.00 95.44 107 ASP A C 1
ATOM 864 O O . ASP A 1 107 ? 13.362 -7.167 -6.502 1.00 95.44 107 ASP A O 1
ATOM 868 N N . TYR A 1 108 ? 13.041 -9.181 -7.416 1.00 94.06 108 TYR A N 1
ATOM 869 C CA . TYR A 1 108 ? 11.966 -9.551 -6.493 1.00 94.06 108 TYR A CA 1
ATOM 870 C C . TYR A 1 108 ? 12.432 -9.635 -5.030 1.00 94.06 108 TYR A C 1
ATOM 872 O O . TYR A 1 108 ? 11.607 -9.496 -4.123 1.00 94.06 108 TYR A O 1
ATOM 880 N N . GLN A 1 109 ? 13.733 -9.845 -4.786 1.00 96.12 109 GLN A N 1
ATOM 881 C CA . GLN A 1 109 ? 14.302 -9.848 -3.434 1.00 96.12 109 GLN A CA 1
ATOM 882 C C . GLN A 1 109 ? 14.241 -8.453 -2.820 1.00 96.12 109 GLN A C 1
ATOM 884 O O . GLN A 1 109 ? 13.849 -8.308 -1.658 1.00 96.12 109 GLN A O 1
ATOM 889 N N . MET A 1 110 ? 14.576 -7.424 -3.600 1.00 96.25 110 MET A N 1
ATOM 890 C CA . MET A 1 110 ? 14.480 -6.048 -3.136 1.00 96.25 110 MET A CA 1
ATOM 891 C C . MET A 1 110 ? 13.029 -5.616 -2.921 1.00 96.25 110 MET A C 1
ATOM 893 O O . MET A 1 110 ? 12.731 -4.985 -1.907 1.00 96.25 110 MET A O 1
ATOM 897 N N . VAL A 1 111 ? 12.098 -6.031 -3.790 1.00 96.62 111 VAL A N 1
ATOM 898 C CA . VAL A 1 111 ? 10.663 -5.763 -3.576 1.00 96.62 111 VAL A CA 1
ATOM 899 C C . VAL A 1 111 ? 10.174 -6.381 -2.256 1.00 96.62 111 VAL A C 1
ATOM 901 O O . VAL A 1 111 ? 9.475 -5.732 -1.477 1.00 96.62 111 VAL A O 1
ATOM 904 N N . GLU A 1 112 ? 10.567 -7.621 -1.952 1.00 95.88 112 GLU A N 1
ATOM 905 C CA . GLU A 1 112 ? 10.234 -8.254 -0.669 1.00 95.88 112 GLU A CA 1
ATOM 906 C C . GLU A 1 112 ? 10.870 -7.528 0.519 1.00 95.88 112 GLU A C 1
ATOM 908 O O . GLU A 1 112 ? 10.220 -7.367 1.556 1.00 95.88 112 GLU A O 1
ATOM 913 N N . HIS A 1 113 ? 12.125 -7.090 0.389 1.00 96.50 113 HIS A N 1
ATOM 914 C CA . HIS A 1 113 ? 12.802 -6.309 1.421 1.00 96.50 113 HIS A CA 1
ATOM 915 C C . HIS A 1 113 ? 12.040 -5.017 1.730 1.00 96.50 113 HIS A C 1
ATOM 917 O O . HIS A 1 113 ? 11.736 -4.748 2.896 1.00 96.50 113 HIS A O 1
ATOM 923 N N . LEU A 1 114 ? 11.663 -4.278 0.687 1.00 95.75 114 LEU A N 1
ATOM 924 C CA . LEU A 1 114 ? 10.878 -3.053 0.775 1.00 95.75 114 LEU A CA 1
ATOM 925 C C . LEU A 1 114 ? 9.529 -3.306 1.467 1.00 95.75 114 LEU A C 1
ATOM 927 O O . LEU A 1 114 ? 9.174 -2.624 2.433 1.00 95.75 114 LEU A O 1
ATOM 931 N N . PHE A 1 115 ? 8.804 -4.353 1.059 1.00 95.69 115 PHE A N 1
ATOM 932 C CA . PHE A 1 115 ? 7.544 -4.695 1.711 1.00 95.69 115 PHE A CA 1
ATOM 933 C C . PHE A 1 115 ? 7.732 -5.078 3.179 1.00 95.69 115 PHE A C 1
ATOM 935 O O . PHE A 1 115 ? 7.004 -4.562 4.028 1.00 95.69 115 PHE A O 1
ATOM 942 N N . ARG A 1 116 ? 8.743 -5.879 3.531 1.00 94.19 116 ARG A N 1
ATOM 943 C CA . ARG A 1 116 ? 9.036 -6.203 4.939 1.00 94.19 116 ARG A CA 1
ATOM 944 C C . ARG A 1 116 ? 9.287 -4.962 5.794 1.00 94.19 116 ARG A C 1
ATOM 946 O O . ARG A 1 116 ? 8.818 -4.931 6.928 1.00 94.19 116 ARG A O 1
ATOM 953 N N . GLN A 1 117 ? 9.977 -3.952 5.267 1.00 93.62 117 GLN A N 1
ATOM 954 C CA . GLN A 1 117 ? 10.209 -2.690 5.981 1.00 93.62 117 GLN A CA 1
ATOM 955 C C . GLN A 1 117 ? 8.915 -1.896 6.207 1.00 93.62 117 GLN A C 1
ATOM 957 O O . GLN A 1 117 ? 8.729 -1.321 7.273 1.00 93.62 117 GLN A O 1
ATOM 962 N N . SER A 1 118 ? 7.999 -1.906 5.237 1.00 94.12 118 SER A N 1
ATOM 963 C CA . SER A 1 118 ? 6.706 -1.202 5.323 1.00 94.12 118 SER A CA 1
ATOM 964 C C . SER A 1 118 ? 5.615 -1.940 6.122 1.00 94.12 118 SER A C 1
ATOM 966 O O . SER A 1 118 ? 4.560 -1.372 6.412 1.00 94.12 118 SER A O 1
ATOM 968 N N . ALA A 1 119 ? 5.838 -3.210 6.484 1.00 91.56 119 ALA A N 1
ATOM 969 C CA . ALA A 1 119 ? 4.811 -4.085 7.055 1.00 91.56 119 ALA A CA 1
ATOM 970 C C . ALA A 1 119 ? 4.221 -3.567 8.379 1.00 91.56 119 ALA A C 1
ATOM 972 O O . ALA A 1 119 ? 3.060 -3.856 8.679 1.00 91.56 119 ALA A O 1
ATOM 973 N N . GLU A 1 120 ? 4.988 -2.789 9.152 1.00 89.06 120 GLU A N 1
ATOM 974 C CA . GLU A 1 120 ? 4.523 -2.206 10.417 1.00 89.06 120 GLU A CA 1
ATOM 975 C C . GLU A 1 120 ? 3.299 -1.289 10.241 1.00 89.06 120 GLU A C 1
ATOM 977 O O . GLU A 1 120 ? 2.457 -1.228 11.137 1.00 89.06 120 GLU A O 1
ATOM 982 N N . PHE A 1 121 ? 3.154 -0.647 9.074 1.00 91.25 121 PHE A N 1
ATOM 983 C CA . PHE A 1 121 ? 2.026 0.238 8.760 1.00 91.25 121 PHE A CA 1
ATOM 984 C C . PHE A 1 121 ? 1.063 -0.363 7.731 1.00 91.25 121 PHE A C 1
ATOM 986 O O . PHE A 1 121 ? -0.143 -0.161 7.829 1.00 91.25 121 PHE A O 1
ATOM 993 N N . CYS A 1 122 ? 1.578 -1.110 6.750 1.00 92.00 122 CYS A N 1
ATOM 994 C CA . CYS A 1 122 ? 0.815 -1.491 5.556 1.00 92.00 122 CYS A CA 1
ATOM 995 C C . CYS A 1 122 ? 0.271 -2.924 5.570 1.00 92.00 122 CYS A C 1
ATOM 997 O O . CYS A 1 122 ? -0.453 -3.300 4.652 1.00 92.00 122 CYS A O 1
ATOM 999 N N . SER A 1 123 ? 0.603 -3.746 6.572 1.00 87.19 123 SER A N 1
ATOM 1000 C CA . SER A 1 123 ? 0.287 -5.188 6.565 1.00 87.19 123 SER A CA 1
ATOM 1001 C C . SER A 1 123 ? -1.203 -5.531 6.490 1.00 87.19 123 SER A C 1
ATOM 1003 O O . SER A 1 123 ? -1.546 -6.678 6.181 1.00 87.19 123 SER A O 1
ATOM 1005 N N . GLU A 1 124 ? -2.076 -4.558 6.743 1.00 83.31 124 GLU A N 1
ATOM 1006 C CA . GLU A 1 124 ? -3.532 -4.683 6.693 1.00 83.31 124 GLU A CA 1
ATOM 1007 C C . GLU A 1 124 ? -4.151 -4.116 5.412 1.00 83.31 124 GLU A C 1
ATOM 1009 O O . GLU A 1 124 ? -5.265 -4.506 5.061 1.00 83.31 124 GLU A O 1
ATOM 1014 N N . ASP A 1 125 ? -3.409 -3.297 4.663 1.00 87.12 125 ASP A N 1
ATOM 1015 C CA . ASP A 1 125 ? -3.868 -2.741 3.395 1.00 87.12 125 ASP A CA 1
ATOM 1016 C C . ASP A 1 125 ? -3.980 -3.835 2.320 1.00 87.12 125 ASP A C 1
ATOM 1018 O O . ASP A 1 125 ? -3.078 -4.653 2.100 1.00 87.12 125 ASP A O 1
ATOM 1022 N N . GLU A 1 126 ? -5.116 -3.865 1.625 1.00 86.00 126 GLU A N 1
ATOM 1023 C CA . GLU A 1 126 ? -5.390 -4.903 0.635 1.00 86.00 126 GLU A CA 1
ATOM 1024 C C . GLU A 1 126 ? -4.516 -4.806 -0.617 1.00 86.00 126 GLU A C 1
ATOM 1026 O O . GLU A 1 126 ? -4.236 -5.833 -1.247 1.00 86.00 126 GLU A O 1
ATOM 1031 N N . ARG A 1 127 ? -4.115 -3.593 -1.013 1.00 86.06 127 ARG A N 1
ATOM 1032 C CA . ARG A 1 127 ? -3.243 -3.369 -2.173 1.00 86.06 127 ARG A CA 1
ATOM 1033 C C . ARG A 1 127 ? -1.850 -3.882 -1.833 1.00 86.06 127 ARG A C 1
ATOM 1035 O O . ARG A 1 127 ? -1.262 -4.621 -2.620 1.00 86.06 127 ARG A O 1
ATOM 1042 N N . TRP A 1 128 ? -1.363 -3.582 -0.631 1.00 93.88 128 TRP A N 1
ATOM 1043 C CA . TRP A 1 128 ? -0.097 -4.104 -0.122 1.00 93.88 128 TRP A CA 1
ATOM 1044 C C . TRP A 1 128 ? -0.088 -5.633 -0.046 1.00 93.88 128 TRP A C 1
ATOM 1046 O O . TRP A 1 128 ? 0.784 -6.278 -0.627 1.00 93.88 128 TRP A O 1
ATOM 1056 N N . ARG A 1 129 ? -1.105 -6.235 0.584 1.00 89.12 129 ARG A N 1
ATOM 1057 C CA . ARG A 1 129 ? -1.232 -7.699 0.718 1.00 89.12 129 ARG A CA 1
ATOM 1058 C C . ARG A 1 129 ? -1.205 -8.421 -0.624 1.00 89.12 129 ARG A C 1
ATOM 1060 O O . ARG A 1 129 ? -0.601 -9.487 -0.733 1.00 89.12 129 ARG A O 1
ATOM 1067 N N . LEU A 1 130 ? -1.867 -7.854 -1.631 1.00 86.88 130 LEU A N 1
ATOM 1068 C CA . LEU A 1 130 ? -1.895 -8.427 -2.973 1.00 86.88 130 LEU A CA 1
ATOM 1069 C C . LEU A 1 130 ? -0.515 -8.405 -3.622 1.00 86.88 130 LEU A C 1
ATOM 1071 O O . LEU A 1 130 ? -0.061 -9.433 -4.115 1.00 86.88 130 LEU A O 1
ATOM 1075 N N . ASN A 1 131 ? 0.161 -7.258 -3.576 1.00 90.50 131 ASN A N 1
ATOM 1076 C CA . ASN A 1 131 ? 1.484 -7.116 -4.170 1.00 90.50 131 ASN A CA 1
ATOM 1077 C C . ASN A 1 131 ? 2.527 -7.994 -3.464 1.00 90.50 131 ASN A C 1
ATOM 1079 O O . ASN A 1 131 ? 3.351 -8.614 -4.130 1.00 90.50 131 ASN A O 1
ATOM 1083 N N . VAL A 1 132 ? 2.442 -8.165 -2.142 1.00 92.69 132 VAL A N 1
ATOM 1084 C CA . VAL A 1 132 ? 3.275 -9.137 -1.410 1.00 92.69 132 VAL A CA 1
ATOM 1085 C C . VAL A 1 132 ? 3.034 -10.566 -1.896 1.00 92.69 132 VAL A C 1
ATOM 1087 O O . VAL A 1 132 ? 3.987 -11.310 -2.127 1.00 92.69 132 VAL A O 1
ATOM 1090 N N . ALA A 1 133 ? 1.772 -10.949 -2.110 1.00 85.00 133 ALA A N 1
ATOM 1091 C CA . ALA A 1 133 ? 1.438 -12.262 -2.656 1.00 85.00 133 ALA A CA 1
ATOM 1092 C C . ALA A 1 133 ? 2.028 -12.468 -4.058 1.00 85.00 133 ALA A C 1
ATOM 1094 O O . ALA A 1 133 ? 2.525 -13.555 -4.353 1.00 85.00 133 ALA A O 1
ATOM 1095 N N . HIS A 1 134 ? 1.994 -11.435 -4.907 1.00 84.50 134 HIS A N 1
ATOM 1096 C CA . HIS A 1 134 ? 2.595 -11.462 -6.242 1.00 84.50 134 HIS A CA 1
ATOM 1097 C C . HIS A 1 134 ? 4.111 -11.659 -6.164 1.00 84.50 134 HIS A C 1
ATOM 1099 O O . HIS A 1 134 ? 4.649 -12.507 -6.867 1.00 84.50 134 HIS A O 1
ATOM 1105 N N . VAL A 1 135 ? 4.796 -10.955 -5.261 1.00 91.69 135 VAL A N 1
ATOM 1106 C CA . VAL A 1 135 ? 6.245 -11.118 -5.059 1.00 91.69 135 VAL A CA 1
ATOM 1107 C C . VAL A 1 135 ? 6.589 -12.531 -4.593 1.00 91.69 135 VAL A C 1
ATOM 1109 O O . VAL A 1 135 ? 7.499 -13.151 -5.137 1.00 91.69 135 VAL A O 1
ATOM 1112 N N . PHE A 1 136 ? 5.840 -13.083 -3.635 1.00 84.75 136 PHE A N 1
ATOM 1113 C CA . PHE A 1 136 ? 6.035 -14.471 -3.209 1.00 84.75 136 PHE A CA 1
ATOM 1114 C C . PHE A 1 136 ? 5.770 -15.469 -4.332 1.00 84.75 136 PHE A C 1
ATOM 1116 O O . PHE A 1 136 ? 6.515 -16.435 -4.460 1.00 84.75 136 PHE A O 1
ATOM 1123 N N . PHE A 1 137 ? 4.765 -15.221 -5.172 1.00 79.81 137 PHE A N 1
ATOM 1124 C CA . PHE A 1 137 ? 4.504 -16.050 -6.344 1.00 79.81 137 PHE A CA 1
ATOM 1125 C C . PHE A 1 137 ? 5.686 -16.043 -7.322 1.00 79.81 137 PHE A C 1
ATOM 1127 O O . PHE A 1 137 ? 6.129 -17.110 -7.735 1.00 79.81 137 PHE A O 1
ATOM 1134 N N . MET A 1 138 ? 6.229 -14.863 -7.642 1.00 87.19 138 MET A N 1
ATOM 1135 C CA . MET A 1 138 ? 7.376 -14.733 -8.553 1.00 87.19 138 MET A CA 1
ATOM 1136 C C . MET A 1 138 ? 8.650 -15.384 -8.014 1.00 87.19 138 MET A C 1
ATOM 1138 O O . MET A 1 138 ? 9.502 -15.800 -8.789 1.00 87.19 138 MET A O 1
ATOM 1142 N N . GLN A 1 139 ? 8.775 -15.499 -6.693 1.00 88.38 139 GLN A N 1
ATOM 1143 C CA . GLN A 1 139 ? 9.878 -16.197 -6.035 1.00 88.38 139 GLN A CA 1
ATOM 1144 C C . GLN A 1 139 ? 9.586 -17.676 -5.730 1.00 88.38 139 GLN A C 1
ATOM 1146 O O . GLN A 1 139 ? 10.323 -18.289 -4.961 1.00 88.38 139 GLN A O 1
ATOM 1151 N N . GLU A 1 140 ? 8.495 -18.238 -6.260 1.00 84.50 140 GLU A N 1
ATOM 1152 C CA . GLU A 1 140 ? 8.074 -19.631 -6.037 1.00 84.50 140 GLU A CA 1
ATOM 1153 C C . GLU A 1 140 ? 7.796 -19.993 -4.557 1.00 84.50 140 GLU A C 1
ATOM 1155 O O . GLU A 1 140 ? 7.739 -21.162 -4.170 1.00 84.50 140 GLU A O 1
ATOM 1160 N N . LYS A 1 141 ? 7.538 -18.988 -3.708 1.00 77.69 141 LYS A N 1
ATOM 1161 C CA . LYS A 1 141 ? 7.137 -19.123 -2.293 1.00 77.69 141 LYS A CA 1
ATOM 1162 C C . LYS A 1 141 ? 5.630 -19.377 -2.185 1.00 77.69 141 LYS A C 1
ATOM 1164 O O . LYS A 1 141 ? 4.854 -18.553 -1.689 1.00 77.69 141 LYS A O 1
ATOM 1169 N N . PHE A 1 142 ? 5.182 -20.499 -2.748 1.00 70.12 142 PHE A N 1
ATOM 1170 C CA . PHE A 1 142 ? 3.755 -20.771 -2.946 1.00 70.12 142 PHE A CA 1
ATOM 1171 C C . PHE A 1 142 ? 2.976 -20.951 -1.637 1.00 70.12 142 PHE A C 1
ATOM 1173 O O . PHE A 1 142 ? 1.816 -20.543 -1.562 1.00 70.12 142 PHE A O 1
ATOM 1180 N N . GLU A 1 143 ? 3.590 -21.516 -0.593 1.00 74.81 143 GLU A N 1
ATOM 1181 C CA . GLU A 1 143 ? 2.925 -21.700 0.702 1.00 74.81 143 GLU A CA 1
ATOM 1182 C C . GLU A 1 143 ? 2.561 -20.362 1.353 1.00 74.81 143 GLU A C 1
ATOM 1184 O O . GLU A 1 143 ? 1.450 -20.189 1.860 1.00 74.81 143 GLU A O 1
ATOM 1189 N N . GLU A 1 144 ? 3.478 -19.398 1.321 1.00 77.25 144 GLU A N 1
ATOM 1190 C CA . GLU A 1 144 ? 3.274 -18.044 1.818 1.00 77.25 144 GLU A CA 1
ATOM 1191 C C . GLU A 1 144 ? 2.278 -17.292 0.940 1.00 77.25 144 GLU A C 1
ATOM 1193 O O . GLU A 1 144 ? 1.334 -16.696 1.455 1.00 77.25 144 GLU A O 1
ATOM 1198 N N . CYS A 1 145 ? 2.438 -17.381 -0.380 1.00 72.62 145 CYS A N 1
ATOM 1199 C CA . CYS A 1 145 ? 1.567 -16.760 -1.372 1.00 72.62 145 CYS A CA 1
ATOM 1200 C C . CYS A 1 145 ? 0.084 -17.141 -1.183 1.00 72.62 145 CYS A C 1
ATOM 1202 O O . CYS A 1 145 ? -0.792 -16.270 -1.109 1.00 72.62 145 CYS A O 1
ATOM 1204 N N . ILE A 1 146 ? -0.205 -18.438 -1.013 1.00 73.62 146 ILE A N 1
ATOM 1205 C CA . ILE A 1 146 ? -1.571 -18.950 -0.826 1.00 73.62 146 ILE A CA 1
ATOM 1206 C C . ILE A 1 146 ? -2.236 -18.338 0.411 1.00 73.62 146 ILE A C 1
ATOM 1208 O O . ILE A 1 146 ? -3.442 -18.093 0.383 1.00 73.62 146 ILE A O 1
ATOM 1212 N N . ARG A 1 147 ? -1.488 -18.032 1.481 1.00 78.06 147 ARG A N 1
ATOM 1213 C CA . ARG A 1 147 ? -2.063 -17.415 2.692 1.00 78.06 147 ARG A CA 1
ATOM 1214 C C . ARG A 1 147 ? -2.670 -16.042 2.407 1.00 78.06 147 ARG A C 1
ATOM 1216 O O . ARG A 1 147 ? -3.708 -15.714 2.981 1.00 78.06 147 ARG A O 1
ATOM 1223 N N . TYR A 1 148 ? -2.065 -15.269 1.507 1.00 77.25 148 TYR A N 1
ATOM 1224 C CA . TYR A 1 148 ? -2.575 -13.956 1.112 1.00 77.25 148 TYR A CA 1
ATOM 1225 C C . TYR A 1 148 ? -3.767 -14.072 0.154 1.00 77.25 148 TYR A C 1
ATOM 1227 O O . TYR A 1 148 ? -4.772 -13.385 0.348 1.00 77.25 148 TYR A O 1
ATOM 1235 N N . TYR A 1 149 ? -3.709 -14.973 -0.83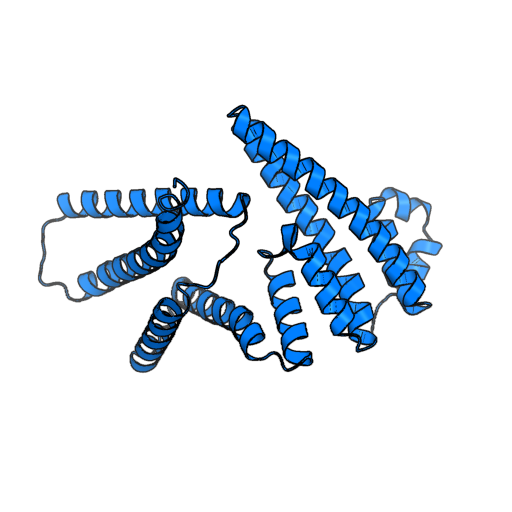3 1.00 72.00 149 TYR A N 1
ATOM 1236 C CA . TYR A 1 149 ? -4.813 -15.154 -1.783 1.00 72.00 149 TYR A CA 1
ATOM 1237 C C . TYR A 1 149 ? -6.049 -15.809 -1.165 1.00 72.00 149 TYR A C 1
ATOM 1239 O O . TYR A 1 149 ? -7.162 -15.335 -1.388 1.00 72.00 149 TYR A O 1
ATOM 1247 N N . ALA A 1 150 ? -5.881 -16.859 -0.355 1.00 68.69 150 ALA A N 1
ATOM 1248 C CA . ALA A 1 150 ? -6.996 -17.634 0.187 1.00 68.69 150 ALA A CA 1
ATOM 1249 C C . ALA A 1 150 ? -7.957 -16.760 1.005 1.00 68.69 150 ALA A C 1
ATOM 1251 O O . ALA A 1 150 ? -9.167 -16.804 0.782 1.00 68.69 150 ALA A O 1
ATOM 1252 N N . LYS A 1 151 ? -7.429 -15.908 1.899 1.00 70.19 151 LYS A N 1
ATOM 1253 C CA . LYS A 1 151 ? -8.244 -14.980 2.704 1.00 70.19 151 LYS A CA 1
ATOM 1254 C C . LYS A 1 151 ? -9.113 -14.086 1.812 1.00 70.19 151 LYS A C 1
ATOM 1256 O O . LYS A 1 151 ? -10.298 -13.922 2.090 1.00 70.19 151 LYS A O 1
ATOM 1261 N N . ARG A 1 152 ? -8.543 -13.555 0.726 1.00 67.81 152 ARG A N 1
ATOM 1262 C CA . ARG A 1 152 ? -9.238 -12.654 -0.200 1.00 67.81 152 ARG A CA 1
ATOM 1263 C C . ARG A 1 152 ? -10.293 -13.379 -1.035 1.00 67.81 152 ARG A C 1
ATOM 1265 O O . ARG A 1 152 ? -11.399 -12.870 -1.177 1.00 67.81 152 ARG A O 1
ATOM 1272 N N . CYS A 1 153 ? -9.990 -14.582 -1.526 1.00 65.25 153 CYS A N 1
ATOM 1273 C CA . CYS A 1 153 ? -10.940 -15.399 -2.283 1.00 65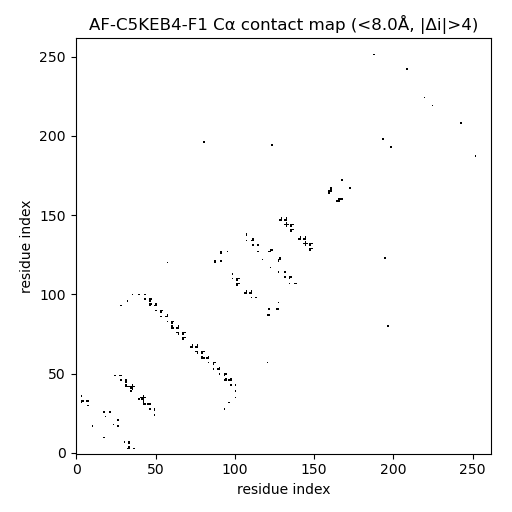.25 153 CYS A CA 1
ATOM 1274 C C . CYS A 1 153 ? -12.180 -15.760 -1.453 1.00 65.25 153 CYS A C 1
ATOM 1276 O O . CYS A 1 153 ? -13.297 -15.654 -1.954 1.00 65.25 153 CYS A O 1
ATOM 1278 N N . PHE A 1 154 ? -12.003 -16.148 -0.185 1.00 70.12 154 PHE A N 1
ATOM 1279 C CA . PHE A 1 154 ? -13.136 -16.466 0.689 1.00 70.12 154 PHE A CA 1
ATOM 1280 C C . PHE A 1 154 ? -13.927 -15.230 1.112 1.00 70.12 154 PHE A C 1
ATOM 1282 O O . PHE A 1 154 ? -15.150 -15.309 1.192 1.00 70.12 154 PHE A O 1
ATOM 1289 N N . LEU A 1 155 ? -13.259 -14.096 1.344 1.00 68.81 155 LEU A N 1
ATOM 1290 C CA . LEU A 1 155 ? -13.941 -12.844 1.669 1.00 68.81 155 LEU A CA 1
ATOM 1291 C C . LEU A 1 155 ? -14.797 -12.353 0.493 1.00 68.81 155 LEU A C 1
ATOM 1293 O O . LEU A 1 155 ? -15.984 -12.103 0.674 1.00 68.81 155 LEU A O 1
ATOM 1297 N N . ALA A 1 156 ? -14.237 -12.313 -0.719 1.00 67.19 156 ALA A N 1
ATOM 1298 C CA . ALA A 1 156 ? -14.969 -11.925 -1.925 1.00 67.19 156 ALA A CA 1
ATOM 1299 C C . ALA A 1 156 ? -16.149 -12.868 -2.218 1.00 67.19 156 ALA A C 1
ATOM 1301 O O . ALA A 1 156 ? -17.232 -12.423 -2.595 1.00 67.19 156 ALA A O 1
ATOM 1302 N N . LEU A 1 157 ? -15.962 -14.175 -2.003 1.00 68.19 157 LEU A N 1
ATOM 1303 C CA . LEU A 1 157 ? -17.043 -15.149 -2.117 1.00 68.19 157 LEU A CA 1
ATOM 1304 C C . LEU A 1 157 ? -18.170 -14.855 -1.118 1.00 68.19 157 LEU A C 1
ATOM 1306 O O . LEU A 1 157 ? -19.330 -14.810 -1.516 1.00 68.19 157 LEU A O 1
ATOM 1310 N N . ALA A 1 158 ? -17.835 -14.623 0.154 1.00 70.44 158 ALA A N 1
ATOM 1311 C CA . ALA A 1 158 ? -18.813 -14.315 1.194 1.00 70.44 158 ALA A CA 1
ATOM 1312 C C . ALA A 1 158 ? -19.568 -13.005 0.914 1.00 70.44 158 ALA A C 1
ATOM 1314 O O . ALA A 1 158 ? -20.783 -12.946 1.103 1.00 70.44 158 ALA A O 1
ATOM 1315 N N . GLU A 1 159 ? -18.880 -11.975 0.417 1.00 69.94 159 GLU A N 1
ATOM 1316 C CA . GLU A 1 159 ? -19.518 -10.717 0.022 1.00 69.94 159 GLU A CA 1
ATOM 1317 C C . GLU A 1 159 ? -20.519 -10.900 -1.120 1.00 69.94 159 GLU A C 1
ATOM 1319 O O . GLU A 1 159 ? -21.640 -10.402 -1.025 1.00 69.94 159 GLU A O 1
ATOM 1324 N N . ASN A 1 160 ? -20.151 -11.640 -2.166 1.00 67.00 160 ASN A N 1
ATOM 1325 C CA . ASN A 1 160 ? -21.036 -11.886 -3.307 1.00 67.00 160 ASN A CA 1
ATOM 1326 C C . ASN A 1 160 ? -22.229 -12.776 -2.924 1.00 67.00 160 ASN A C 1
ATOM 1328 O O . ASN A 1 160 ? -23.339 -12.569 -3.407 1.00 67.00 160 ASN A O 1
ATOM 1332 N N . MET A 1 161 ? -22.044 -13.734 -2.008 1.00 69.88 161 MET A N 1
ATOM 1333 C CA . MET A 1 161 ? -23.162 -14.499 -1.440 1.00 69.88 161 MET A CA 1
ATOM 1334 C C . MET A 1 161 ? -24.152 -13.596 -0.695 1.00 69.88 161 MET A C 1
ATOM 1336 O O . MET A 1 161 ? -25.359 -13.802 -0.797 1.00 69.88 161 MET A O 1
ATOM 1340 N N . ALA A 1 162 ? -23.647 -12.615 0.060 1.00 70.88 162 ALA A N 1
ATOM 1341 C CA . ALA A 1 162 ? -24.471 -11.718 0.863 1.00 70.88 162 ALA A CA 1
ATOM 1342 C C . ALA A 1 162 ? -25.187 -10.649 0.022 1.00 70.88 162 ALA A C 1
ATOM 1344 O O . ALA A 1 162 ? -26.353 -10.359 0.280 1.00 70.88 162 ALA A O 1
ATOM 1345 N N . LYS A 1 163 ? -24.502 -10.065 -0.969 1.00 70.19 163 LYS A N 1
ATOM 1346 C CA . LYS A 1 163 ? -25.029 -8.972 -1.805 1.00 70.19 163 LYS A CA 1
ATOM 1347 C C . LYS A 1 163 ? -25.939 -9.475 -2.924 1.00 70.19 163 LYS A C 1
ATOM 1349 O O . LYS A 1 163 ? -27.022 -8.930 -3.110 1.00 70.19 163 LYS A O 1
ATOM 1354 N N . ASP A 1 164 ? -25.530 -10.535 -3.618 1.00 67.88 164 ASP A N 1
ATOM 1355 C CA . ASP A 1 164 ? -26.176 -10.974 -4.862 1.00 67.88 164 ASP A CA 1
ATOM 1356 C C . ASP A 1 164 ? -26.976 -12.278 -4.699 1.00 67.88 164 ASP A C 1
ATOM 1358 O O . ASP A 1 164 ? -27.409 -12.870 -5.688 1.00 67.88 164 ASP A O 1
ATOM 1362 N N . MET A 1 165 ? -27.169 -12.752 -3.457 1.00 58.88 165 MET A N 1
ATOM 1363 C CA . MET A 1 165 ? -27.836 -14.025 -3.139 1.00 58.88 165 MET A CA 1
ATOM 1364 C C . MET A 1 165 ? -27.309 -15.206 -3.976 1.00 58.88 165 MET A C 1
ATOM 1366 O O . MET A 1 165 ? -28.065 -16.077 -4.415 1.00 58.88 165 MET A O 1
ATOM 1370 N N . VAL A 1 166 ? -25.994 -15.261 -4.203 1.00 64.25 166 VAL A N 1
ATOM 1371 C CA . VAL A 1 166 ? -25.383 -16.397 -4.899 1.00 64.25 166 VAL A CA 1
ATOM 1372 C C . VAL A 1 166 ? -25.504 -17.648 -4.028 1.00 64.25 166 VAL A C 1
ATOM 1374 O O . VAL A 1 166 ? -24.858 -17.767 -2.986 1.00 64.25 166 VAL A O 1
ATOM 1377 N N . VAL A 1 167 ? -26.314 -18.608 -4.476 1.00 70.62 167 VAL A N 1
ATOM 1378 C CA . VAL A 1 167 ? -26.442 -19.920 -3.833 1.00 70.62 167 VAL A CA 1
ATOM 1379 C C . VAL A 1 167 ? -25.269 -20.800 -4.259 1.00 70.62 167 VAL A C 1
ATOM 1381 O O . VAL A 1 167 ? -25.115 -21.144 -5.431 1.00 70.62 167 VAL A O 1
ATOM 1384 N N . ILE A 1 168 ? -24.429 -21.177 -3.297 1.00 76.06 168 ILE A N 1
ATOM 1385 C CA . ILE A 1 168 ? -23.334 -22.129 -3.507 1.00 76.06 168 ILE A CA 1
ATOM 1386 C C . ILE A 1 168 ? -23.880 -23.553 -3.370 1.00 76.06 168 ILE A C 1
ATOM 1388 O O . ILE A 1 168 ? -24.711 -23.820 -2.509 1.00 76.06 168 ILE A O 1
ATOM 1392 N N . ARG A 1 169 ? -23.391 -24.486 -4.195 1.00 79.31 169 ARG A N 1
ATOM 1393 C CA . ARG A 1 169 ? -23.704 -25.916 -4.046 1.00 79.31 169 ARG A CA 1
ATOM 1394 C C . ARG A 1 169 ? -23.197 -26.456 -2.708 1.00 79.31 169 ARG A C 1
ATOM 1396 O O . ARG A 1 169 ? -22.060 -26.168 -2.325 1.00 79.31 169 ARG A O 1
ATOM 1403 N N . ASP A 1 170 ? -23.982 -27.326 -2.082 1.00 74.94 170 ASP A N 1
ATOM 1404 C CA . ASP A 1 170 ? -23.674 -27.909 -0.772 1.00 74.94 170 ASP A CA 1
ATOM 1405 C C . ASP A 1 170 ? -22.283 -28.554 -0.713 1.00 74.94 170 ASP A C 1
ATOM 1407 O O . ASP A 1 170 ? -21.539 -28.304 0.233 1.00 74.94 170 ASP A O 1
ATOM 1411 N N . ASP A 1 171 ? -21.868 -29.305 -1.737 1.00 78.38 171 ASP A N 1
ATOM 1412 C CA . ASP A 1 171 ? -20.536 -29.933 -1.774 1.00 78.38 171 ASP A CA 1
ATOM 1413 C C . ASP A 1 171 ? -19.403 -28.900 -1.728 1.00 78.38 171 ASP A C 1
ATOM 1415 O O . ASP A 1 171 ? -18.391 -29.074 -1.047 1.00 78.38 171 ASP A O 1
ATOM 1419 N N . THR A 1 172 ? -19.567 -27.793 -2.456 1.00 72.62 172 THR A N 1
ATOM 1420 C CA . THR A 1 172 ? -18.590 -26.703 -2.469 1.00 72.62 172 THR A CA 1
ATOM 1421 C C . THR A 1 172 ? -18.553 -26.017 -1.106 1.00 72.62 172 THR A C 1
ATOM 1423 O O . THR A 1 172 ? -17.465 -25.795 -0.581 1.00 72.62 172 THR A O 1
ATOM 1426 N N . TYR A 1 173 ? -19.708 -25.770 -0.487 1.00 70.81 173 TYR A N 1
ATOM 1427 C CA . TYR A 1 173 ? -19.786 -25.216 0.865 1.00 70.81 173 TYR A CA 1
ATOM 1428 C C . TYR A 1 173 ? -19.093 -26.114 1.908 1.00 70.81 173 TYR A C 1
ATOM 1430 O O . TYR A 1 173 ? -18.247 -25.640 2.669 1.00 70.81 173 TYR A O 1
ATOM 1438 N N . HIS A 1 174 ? -19.357 -27.424 1.894 1.00 69.81 174 HIS A N 1
ATOM 1439 C CA . HIS A 1 174 ? -18.710 -28.385 2.796 1.00 69.81 174 HIS A CA 1
ATOM 1440 C C . HIS A 1 174 ? -17.191 -28.453 2.589 1.00 69.81 174 HIS A C 1
ATOM 1442 O O . HIS A 1 174 ? -16.438 -28.516 3.563 1.00 69.81 174 HIS A O 1
ATOM 1448 N N . ASN A 1 175 ? -16.719 -28.394 1.340 1.00 67.50 175 ASN A N 1
ATOM 1449 C CA . ASN A 1 175 ? -15.287 -28.367 1.038 1.00 67.50 175 ASN A CA 1
ATOM 1450 C C . ASN A 1 175 ? -14.607 -27.104 1.579 1.00 67.50 175 ASN A C 1
ATOM 1452 O O . ASN A 1 175 ? -13.511 -27.195 2.135 1.00 67.50 175 ASN A O 1
ATOM 1456 N N . ILE A 1 176 ? -15.268 -25.947 1.473 1.00 69.19 176 ILE A N 1
ATOM 1457 C CA . ILE A 1 176 ? -14.783 -24.682 2.040 1.00 69.19 176 ILE A CA 1
ATOM 1458 C C . ILE A 1 176 ? -14.707 -24.778 3.567 1.00 69.19 176 ILE A C 1
ATOM 1460 O O . ILE A 1 176 ? -13.670 -24.458 4.144 1.00 69.19 176 ILE A O 1
ATOM 1464 N N . LEU A 1 177 ? -15.755 -25.278 4.229 1.00 69.19 177 LEU A N 1
ATOM 1465 C CA . LEU A 1 177 ? -15.747 -25.468 5.683 1.00 69.19 177 LEU A CA 1
ATOM 1466 C C . LEU A 1 177 ? -14.642 -26.429 6.138 1.00 69.19 177 LEU A C 1
ATOM 1468 O O . LEU A 1 177 ? -13.936 -26.143 7.101 1.00 69.19 177 LEU A O 1
ATOM 1472 N N . ASN A 1 178 ? -14.445 -27.542 5.429 1.00 69.31 178 ASN A N 1
ATOM 1473 C CA . ASN A 1 178 ? -13.385 -28.504 5.731 1.00 69.31 178 ASN A CA 1
ATOM 1474 C C . ASN A 1 178 ? -11.990 -27.881 5.551 1.00 69.31 178 ASN A C 1
ATOM 1476 O O . ASN A 1 178 ? -11.101 -28.104 6.373 1.00 69.31 178 ASN A O 1
ATOM 1480 N N . PHE A 1 179 ? -11.799 -27.064 4.511 1.00 69.81 179 PHE A N 1
ATOM 1481 C CA . PHE A 1 179 ? -10.572 -26.293 4.330 1.00 69.81 179 PHE A CA 1
ATOM 1482 C C . PHE A 1 179 ? -10.336 -25.325 5.500 1.00 69.81 179 PHE A C 1
ATOM 1484 O O . PHE A 1 179 ? -9.258 -25.348 6.096 1.00 69.81 179 PHE A O 1
ATOM 1491 N N . LEU A 1 180 ? -11.338 -24.518 5.865 1.00 67.44 180 LEU A N 1
ATOM 1492 C CA . LEU A 1 180 ? -11.231 -23.537 6.949 1.00 67.44 180 LEU A CA 1
ATOM 1493 C C . LEU A 1 180 ? -10.981 -24.205 8.306 1.00 67.44 180 LEU A C 1
ATOM 1495 O O . LEU A 1 180 ? -10.157 -23.723 9.079 1.00 67.44 180 LEU A O 1
ATOM 1499 N N . ASP A 1 181 ? -11.621 -25.341 8.583 1.00 64.12 181 ASP A N 1
ATOM 1500 C CA . ASP A 1 181 ? -11.423 -26.079 9.831 1.00 64.12 181 ASP A CA 1
ATOM 1501 C C . ASP A 1 181 ? -10.017 -26.699 9.914 1.00 64.12 181 ASP A C 1
ATOM 1503 O O . ASP A 1 181 ? -9.347 -26.621 10.946 1.00 64.12 181 ASP A O 1
ATOM 1507 N N . ARG A 1 182 ? -9.492 -27.235 8.803 1.00 61.53 182 ARG A N 1
ATOM 1508 C CA . ARG A 1 182 ? -8.086 -27.675 8.729 1.00 61.53 182 ARG A CA 1
ATOM 1509 C C . ARG A 1 182 ? -7.130 -26.503 8.935 1.00 61.53 182 ARG A C 1
ATOM 1511 O O . ARG A 1 182 ? -6.211 -26.608 9.748 1.00 61.53 182 ARG A O 1
ATOM 1518 N N . ALA A 1 183 ? -7.367 -25.380 8.258 1.00 58.22 183 ALA A N 1
ATOM 1519 C CA . ALA A 1 183 ? -6.569 -24.171 8.419 1.00 58.22 183 ALA A CA 1
ATOM 1520 C C . ALA A 1 183 ? -6.585 -23.675 9.876 1.00 58.22 183 ALA A C 1
ATOM 1522 O O . ALA A 1 183 ? -5.531 -23.369 10.427 1.00 58.22 183 ALA A O 1
ATOM 1523 N N . ALA A 1 184 ? -7.740 -23.691 10.547 1.00 55.50 184 ALA A N 1
ATOM 1524 C CA . ALA A 1 184 ? -7.874 -23.310 11.951 1.00 55.50 184 ALA A CA 1
ATOM 1525 C C . ALA A 1 184 ? -7.144 -24.273 12.904 1.00 55.50 184 ALA A C 1
ATOM 1527 O O . ALA A 1 184 ? -6.524 -23.837 13.876 1.00 55.50 184 ALA A O 1
ATOM 1528 N N . ARG A 1 185 ? -7.175 -25.586 12.638 1.00 63.62 185 ARG A N 1
ATOM 1529 C CA . ARG A 1 185 ? -6.461 -26.584 13.453 1.00 63.62 185 ARG A CA 1
ATOM 1530 C C . ARG A 1 185 ? -4.945 -26.430 13.362 1.00 63.62 185 ARG A C 1
ATOM 1532 O O . ARG A 1 185 ? -4.279 -26.497 14.395 1.00 63.62 185 ARG A O 1
ATOM 1539 N N . HIS A 1 186 ? -4.418 -26.216 12.158 1.00 55.81 186 HIS A N 1
ATOM 1540 C CA . HIS A 1 186 ? -2.978 -26.108 11.911 1.00 55.81 186 HIS A CA 1
ATOM 1541 C C . HIS A 1 186 ? -2.430 -24.688 12.132 1.00 55.81 186 HIS A C 1
ATOM 1543 O O . HIS A 1 186 ? -1.262 -24.523 12.475 1.00 55.81 186 HIS A O 1
ATOM 1549 N N . GLY A 1 187 ? -3.275 -23.663 12.022 1.00 51.25 187 GLY A N 1
ATOM 1550 C CA . GLY A 1 187 ? -2.909 -22.255 12.178 1.00 51.25 187 GLY A CA 1
ATOM 1551 C C . GLY A 1 187 ? -2.774 -21.763 13.622 1.00 51.25 187 GLY A C 1
ATOM 1552 O O . GLY A 1 187 ? -2.368 -20.625 13.823 1.00 51.25 187 GLY A O 1
ATOM 1553 N N . LYS A 1 188 ? -3.055 -22.589 14.644 1.00 55.22 188 LYS A N 1
ATOM 1554 C CA . LYS A 1 188 ? -3.042 -22.180 16.072 1.00 55.22 188 LYS A CA 1
ATOM 1555 C C . LYS A 1 188 ? -1.724 -21.567 16.558 1.00 55.22 188 LYS A C 1
ATOM 1557 O O . LYS A 1 188 ? -1.717 -20.847 17.556 1.00 55.22 188 LYS A O 1
ATOM 1562 N N . HIS A 1 189 ? -0.619 -21.893 15.897 1.00 49.09 189 HIS A N 1
ATOM 1563 C CA . HIS A 1 189 ? 0.719 -21.422 16.254 1.00 49.09 189 HIS A CA 1
ATOM 1564 C C . HIS A 1 189 ? 1.214 -20.271 15.370 1.00 49.09 189 HIS A C 1
ATOM 1566 O O . HIS A 1 189 ? 2.273 -19.718 15.648 1.00 49.09 189 HIS A O 1
ATOM 1572 N N . ILE A 1 190 ? 0.455 -19.896 14.338 1.00 48.78 190 ILE A N 1
ATOM 1573 C CA . ILE A 1 190 ? 0.792 -18.792 13.443 1.00 48.78 190 ILE A CA 1
ATOM 1574 C C . ILE A 1 190 ? 0.285 -17.505 14.093 1.00 48.78 190 ILE A C 1
ATOM 1576 O O . ILE A 1 190 ? -0.916 -17.333 14.296 1.00 48.78 190 ILE A O 1
ATOM 1580 N N . GLU A 1 191 ? 1.199 -16.613 14.467 1.00 46.22 191 GLU A N 1
ATOM 1581 C CA . GLU A 1 191 ? 0.823 -15.321 15.036 1.00 46.22 191 GLU A CA 1
ATOM 1582 C C . GLU A 1 191 ? 0.339 -14.378 13.938 1.00 46.22 191 GLU A C 1
ATOM 1584 O O . GLU A 1 191 ? 1.061 -14.066 12.994 1.00 46.22 191 GLU A O 1
ATOM 1589 N N . THR A 1 192 ? -0.904 -13.923 14.068 1.00 48.34 192 THR A N 1
ATOM 1590 C CA . THR A 1 192 ? -1.453 -12.841 13.256 1.00 48.34 192 THR A CA 1
ATOM 1591 C C . THR A 1 192 ? -1.201 -11.529 13.984 1.00 48.34 192 THR A C 1
ATOM 1593 O O . THR A 1 192 ? -1.723 -11.323 15.083 1.00 48.34 192 THR A O 1
ATOM 1596 N N . VAL A 1 193 ? -0.408 -10.644 13.388 1.00 49.88 193 VAL A N 1
ATOM 1597 C CA . VAL A 1 193 ? -0.263 -9.273 13.880 1.00 49.88 193 VAL A CA 1
ATOM 1598 C C . VAL A 1 193 ? -1.545 -8.536 13.517 1.00 49.88 193 VAL A C 1
ATOM 1600 O O . VAL A 1 193 ? -1.858 -8.402 12.343 1.00 49.88 193 VAL A O 1
ATOM 1603 N N . VAL A 1 194 ? -2.314 -8.125 14.524 1.00 52.81 194 VAL A N 1
ATOM 1604 C CA . VAL A 1 194 ? -3.501 -7.284 14.336 1.00 52.81 194 VAL A CA 1
ATOM 1605 C C . VAL A 1 194 ? -3.086 -5.861 14.661 1.00 52.81 194 VAL A C 1
ATOM 1607 O O . VAL A 1 194 ? -2.552 -5.614 15.748 1.00 52.81 194 VAL A O 1
ATOM 1610 N N . SER A 1 195 ? -3.306 -4.934 13.730 1.00 49.06 195 SER A N 1
ATOM 1611 C CA . SER A 1 195 ? -2.952 -3.541 13.969 1.00 49.06 195 SER A CA 1
ATOM 1612 C C . SER A 1 195 ? -3.764 -2.980 15.152 1.00 49.06 195 SER A C 1
ATOM 1614 O O . SER A 1 195 ? -4.897 -3.405 15.412 1.00 49.06 195 SER A O 1
ATOM 1616 N N . PRO A 1 196 ? -3.229 -1.999 15.895 1.00 48.47 196 PRO A N 1
ATOM 1617 C CA . PRO A 1 196 ? -3.970 -1.361 16.976 1.00 48.47 196 PRO A CA 1
ATOM 1618 C C . PRO A 1 196 ? -5.294 -0.727 16.516 1.00 48.47 196 PRO A C 1
ATOM 1620 O O . PRO A 1 196 ? -6.187 -0.566 17.346 1.00 48.47 196 PRO A O 1
ATOM 1623 N N . ILE A 1 197 ? -5.405 -0.372 15.234 1.00 53.97 197 ILE A N 1
ATOM 1624 C CA . ILE A 1 197 ? -6.576 0.238 14.590 1.00 53.97 197 ILE A CA 1
ATOM 1625 C C . ILE A 1 197 ? -7.663 -0.815 14.367 1.00 53.97 197 ILE A C 1
ATOM 1627 O O . ILE A 1 197 ? -8.821 -0.612 14.733 1.00 53.97 197 ILE A O 1
ATOM 1631 N N . ASP A 1 198 ? -7.281 -1.992 13.874 1.00 52.88 198 ASP A N 1
ATOM 1632 C CA . ASP A 1 198 ? -8.221 -3.094 13.664 1.00 52.88 198 ASP A CA 1
ATOM 1633 C C . ASP A 1 198 ? -8.732 -3.672 14.971 1.00 52.88 198 ASP A C 1
ATOM 1635 O O . ASP A 1 198 ? -9.844 -4.177 15.016 1.00 52.88 198 ASP A O 1
ATOM 1639 N N . MET A 1 199 ? -7.974 -3.562 16.064 1.00 51.91 199 MET A N 1
ATOM 1640 C CA . MET A 1 199 ? -8.485 -3.950 17.376 1.00 51.91 199 MET A CA 1
ATOM 1641 C C . MET A 1 199 ? -9.732 -3.137 17.759 1.00 51.91 199 MET A C 1
ATOM 1643 O O . MET A 1 199 ? -10.642 -3.687 18.371 1.00 51.91 199 MET A O 1
ATOM 1647 N N . GLU A 1 200 ? -9.808 -1.864 17.366 1.00 56.56 200 GLU A N 1
ATOM 1648 C CA . GLU A 1 200 ? -10.964 -0.999 17.619 1.00 56.56 200 GLU A CA 1
ATOM 1649 C C . GLU A 1 200 ? -12.142 -1.376 16.712 1.00 56.56 200 GLU A C 1
ATOM 1651 O O . GLU A 1 200 ? -13.236 -1.620 17.218 1.00 56.56 200 GLU A O 1
ATOM 1656 N N . LYS A 1 201 ? -11.891 -1.592 15.411 1.00 51.53 201 LYS A N 1
ATOM 1657 C CA . LYS A 1 201 ? -12.898 -2.103 14.459 1.00 51.53 201 LYS A CA 1
ATOM 1658 C C . LYS A 1 201 ? -13.432 -3.482 14.868 1.00 51.53 201 LYS A C 1
ATOM 1660 O O . LYS A 1 201 ? -14.631 -3.729 14.807 1.00 51.53 201 LYS A O 1
ATOM 1665 N N . ILE A 1 202 ? -12.568 -4.380 15.345 1.00 54.19 202 ILE A N 1
ATOM 1666 C CA . ILE A 1 202 ? -12.949 -5.705 15.856 1.00 54.19 202 ILE A CA 1
ATOM 1667 C C . ILE A 1 202 ? -13.828 -5.566 17.099 1.00 54.19 202 ILE A C 1
ATOM 1669 O O . ILE A 1 202 ? -14.827 -6.271 17.202 1.00 54.19 202 ILE A O 1
ATOM 1673 N N . ILE A 1 203 ? -13.487 -4.672 18.032 1.00 56.00 203 ILE A N 1
ATOM 1674 C CA . ILE A 1 203 ? -14.303 -4.419 19.228 1.00 56.00 203 ILE A CA 1
ATOM 1675 C C . ILE A 1 203 ? -15.667 -3.836 18.835 1.00 56.00 203 ILE A C 1
ATOM 1677 O O . ILE A 1 203 ? -16.688 -4.262 19.371 1.00 56.00 203 ILE A O 1
ATOM 1681 N N . GLU A 1 204 ? -15.714 -2.906 17.881 1.00 54.47 204 GLU A N 1
ATOM 1682 C CA . GLU A 1 204 ? -16.968 -2.350 17.363 1.00 54.47 204 GLU A CA 1
ATOM 1683 C C . GLU A 1 204 ? -17.844 -3.425 16.710 1.00 54.47 204 GLU A C 1
ATOM 1685 O O . GLU A 1 204 ? -19.021 -3.542 17.053 1.00 54.47 204 GLU A O 1
ATOM 1690 N N . VAL A 1 205 ? -17.269 -4.271 15.849 1.00 52.97 205 VAL A N 1
ATOM 1691 C CA . VAL A 1 205 ? -17.977 -5.397 15.217 1.00 52.97 205 VAL A CA 1
ATOM 1692 C C . VAL A 1 205 ? -18.442 -6.420 16.258 1.00 52.97 205 VAL A C 1
ATOM 1694 O O . VAL A 1 205 ? -19.558 -6.923 16.162 1.00 52.97 205 VAL A O 1
ATOM 1697 N N . GLN A 1 206 ? -17.634 -6.710 17.282 1.00 49.62 206 GLN A N 1
ATOM 1698 C CA . GLN A 1 206 ? -18.021 -7.593 18.388 1.00 49.62 206 GLN A CA 1
ATOM 1699 C C . GLN A 1 206 ? -19.205 -7.033 19.176 1.00 49.62 206 GLN A C 1
ATOM 1701 O O . GLN A 1 206 ? -20.135 -7.775 19.485 1.00 49.62 206 GLN A O 1
ATOM 1706 N N . ASN A 1 207 ? -19.190 -5.734 19.473 1.00 56.41 207 ASN A N 1
ATOM 1707 C CA . ASN A 1 207 ? -20.282 -5.069 20.176 1.00 56.41 207 ASN A CA 1
ATOM 1708 C C . ASN A 1 207 ? -21.557 -5.047 19.322 1.00 56.41 207 ASN A C 1
ATOM 1710 O O . ASN A 1 207 ? -22.632 -5.343 19.836 1.00 56.41 207 ASN A O 1
ATOM 1714 N N . ALA A 1 208 ? -21.440 -4.777 18.019 1.00 53.16 208 ALA A N 1
ATOM 1715 C CA . ALA A 1 208 ? -22.563 -4.815 17.085 1.00 53.16 208 ALA A CA 1
ATOM 1716 C C . ALA A 1 208 ? -23.152 -6.230 16.946 1.00 53.16 208 ALA A C 1
ATOM 1718 O O . ALA A 1 208 ? -24.369 -6.396 16.976 1.00 53.16 208 ALA A O 1
ATOM 1719 N N . ALA A 1 209 ? -22.307 -7.262 16.862 1.00 49.69 209 ALA A N 1
ATOM 1720 C CA . ALA A 1 209 ? -22.746 -8.655 16.804 1.00 49.69 209 ALA A CA 1
ATOM 1721 C C . ALA A 1 209 ? -23.403 -9.115 18.117 1.00 49.69 209 ALA A C 1
ATOM 1723 O O . ALA A 1 209 ? -24.403 -9.831 18.085 1.00 49.69 209 ALA A O 1
ATOM 1724 N N . ALA A 1 210 ? -22.873 -8.694 19.270 1.00 49.56 210 ALA A N 1
ATOM 1725 C CA . ALA A 1 210 ? -23.472 -8.971 20.574 1.00 49.56 210 ALA A CA 1
ATOM 1726 C C . ALA A 1 210 ? -24.835 -8.282 20.732 1.00 49.56 210 ALA A C 1
ATOM 1728 O O . ALA A 1 210 ? -25.767 -8.897 21.246 1.00 49.56 210 ALA A O 1
ATOM 1729 N N . GLN A 1 211 ? -24.963 -7.044 20.245 1.00 56.22 211 GLN A N 1
ATOM 1730 C CA . GLN A 1 211 ? -26.226 -6.311 20.236 1.00 56.22 211 GLN A CA 1
ATOM 1731 C C . GLN A 1 211 ? -27.252 -6.982 19.315 1.00 56.22 211 GLN A C 1
ATOM 1733 O O . GLN A 1 211 ? -28.341 -7.304 19.768 1.00 56.22 211 GLN A O 1
ATOM 1738 N N . ALA A 1 212 ? -26.874 -7.321 18.078 1.00 53.53 212 ALA A N 1
ATOM 1739 C CA . ALA A 1 212 ? -27.750 -8.032 17.146 1.00 53.53 212 ALA A CA 1
ATOM 1740 C C . ALA A 1 212 ? -28.199 -9.405 17.685 1.00 53.53 212 ALA A C 1
ATOM 1742 O O . ALA A 1 212 ? -29.337 -9.821 17.477 1.00 53.53 212 ALA A O 1
ATOM 1743 N N . ALA A 1 213 ? -27.327 -10.112 18.414 1.00 48.44 213 ALA A N 1
ATOM 1744 C CA . ALA A 1 213 ? -27.688 -11.356 19.088 1.00 48.44 213 ALA A CA 1
ATOM 1745 C C . ALA A 1 213 ? -28.664 -11.133 20.258 1.00 48.44 213 ALA A C 1
ATOM 1747 O O . ALA A 1 213 ? -29.550 -11.961 20.464 1.00 48.44 213 ALA A O 1
ATOM 1748 N N . ALA A 1 214 ? -28.525 -10.039 21.013 1.00 54.47 214 ALA A N 1
ATOM 1749 C CA . ALA A 1 214 ? -29.460 -9.672 22.076 1.00 54.47 214 ALA A CA 1
ATOM 1750 C C . ALA A 1 214 ? -30.833 -9.269 21.513 1.00 54.47 214 ALA A C 1
ATOM 1752 O O . ALA A 1 214 ? -31.856 -9.724 22.025 1.00 54.47 214 ALA A O 1
ATOM 1753 N N . ASP A 1 215 ? -30.852 -8.502 20.423 1.00 53.53 215 ASP A N 1
ATOM 1754 C CA . ASP A 1 215 ? -32.071 -8.053 19.746 1.00 53.53 215 ASP A CA 1
ATOM 1755 C C . ASP A 1 215 ? -32.840 -9.242 19.140 1.00 53.53 215 ASP A C 1
ATOM 1757 O O . ASP A 1 215 ? -34.045 -9.373 19.346 1.00 53.53 215 ASP A O 1
ATOM 1761 N N . ALA A 1 216 ? -32.138 -10.198 18.515 1.00 50.00 216 ALA A N 1
ATOM 1762 C CA . ALA A 1 216 ? -32.741 -11.430 17.993 1.00 50.00 216 ALA A CA 1
ATOM 1763 C C . ALA A 1 216 ? -33.323 -12.344 19.093 1.00 50.00 216 ALA A C 1
ATOM 1765 O O . ALA A 1 216 ? -34.283 -13.081 18.859 1.00 50.00 216 ALA A O 1
ATOM 1766 N N . VAL A 1 217 ? -32.754 -12.316 20.305 1.00 48.94 217 VAL A N 1
ATOM 1767 C CA . VAL A 1 217 ? -33.315 -13.017 21.473 1.00 48.94 217 VAL A CA 1
ATOM 1768 C C . VAL A 1 217 ? -34.536 -12.267 22.018 1.00 48.94 217 VAL A C 1
ATOM 1770 O O . VAL A 1 217 ? -35.509 -12.915 22.405 1.00 48.94 217 VAL A O 1
ATOM 1773 N N . GLY A 1 218 ? -34.534 -10.931 21.980 1.00 44.22 218 GLY A N 1
ATOM 1774 C CA . GLY A 1 218 ? -35.678 -10.089 22.341 1.00 44.22 218 GLY A CA 1
ATOM 1775 C C . GLY A 1 218 ? -36.892 -10.296 21.432 1.00 44.22 218 GLY A C 1
ATOM 1776 O O . GLY A 1 218 ? -37.981 -10.579 21.928 1.00 44.22 218 GLY A O 1
ATOM 1777 N N . GLU A 1 219 ? -36.710 -10.277 20.110 1.00 42.28 219 GLU A N 1
ATOM 1778 C CA . GLU A 1 219 ? -37.799 -10.492 19.139 1.00 42.28 219 GLU A CA 1
ATOM 1779 C C . GLU A 1 219 ? -38.384 -11.914 19.199 1.00 42.28 219 GLU A C 1
ATOM 1781 O O . GLU A 1 219 ? -39.590 -12.109 19.031 1.00 42.28 219 GLU A O 1
ATOM 1786 N N . SER A 1 220 ? -37.566 -12.918 19.542 1.00 41.78 220 SER A N 1
ATOM 1787 C CA . SER A 1 220 ? -38.037 -14.295 19.766 1.00 41.78 220 SER A CA 1
ATOM 1788 C C . SER A 1 220 ? -38.912 -14.469 21.018 1.00 41.78 220 SER A C 1
ATOM 1790 O O . SER A 1 220 ? -39.523 -15.524 21.198 1.00 41.78 220 SER A O 1
ATOM 1792 N N . SER A 1 221 ? -38.977 -13.450 21.885 1.00 41.62 221 SER A N 1
ATOM 1793 C CA . SER A 1 221 ? -39.870 -13.423 23.047 1.00 41.62 221 SER A CA 1
ATOM 1794 C C . SER A 1 221 ? -41.229 -12.764 22.765 1.00 41.62 221 SER A C 1
ATOM 1796 O O . SER A 1 221 ? -42.175 -13.021 23.509 1.00 41.62 221 SER A O 1
ATOM 1798 N N . GLU A 1 222 ? -41.356 -11.990 21.677 1.00 39.91 222 GLU A N 1
ATOM 1799 C CA . GLU A 1 222 ? -42.605 -11.319 21.275 1.00 39.91 222 GLU A CA 1
ATOM 1800 C C . GLU A 1 222 ? -43.359 -12.037 20.143 1.00 39.91 222 GLU A C 1
ATOM 1802 O O . GLU A 1 222 ? -44.586 -11.947 20.079 1.00 39.91 222 GLU A O 1
ATOM 1807 N N . PHE A 1 223 ? -42.677 -12.811 19.290 1.00 38.69 223 PHE A N 1
ATOM 1808 C CA . PHE A 1 223 ? -43.330 -13.630 18.264 1.00 38.69 223 PHE A CA 1
ATOM 1809 C C . PHE A 1 223 ? -43.442 -15.094 18.698 1.00 38.69 223 PHE A C 1
ATOM 1811 O O . PHE A 1 223 ? -42.451 -15.806 18.857 1.00 38.69 223 PHE A O 1
ATOM 1818 N N . GLY A 1 224 ? -44.686 -15.539 18.895 1.00 42.09 224 GLY A N 1
ATOM 1819 C CA . GLY A 1 224 ? -45.032 -16.895 19.307 1.00 42.09 224 GLY A CA 1
ATOM 1820 C C . GLY A 1 224 ? -44.324 -17.979 18.489 1.00 42.09 224 GLY A C 1
ATOM 1821 O O . GLY A 1 224 ? -44.206 -17.892 17.268 1.00 42.09 224 GLY A O 1
ATOM 1822 N N . ARG A 1 225 ? -43.865 -19.014 19.200 1.00 41.25 225 ARG A N 1
ATOM 1823 C CA . ARG A 1 225 ? -43.229 -20.212 1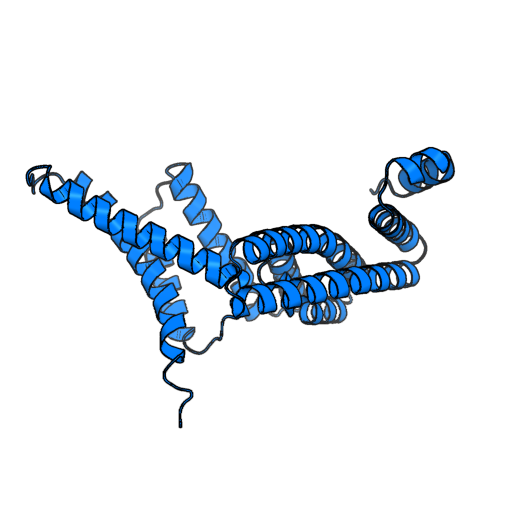8.646 1.00 41.25 225 ARG A CA 1
ATOM 1824 C C . ARG A 1 225 ? -44.149 -20.879 17.624 1.00 41.25 225 ARG A C 1
ATOM 1826 O O . ARG A 1 225 ? -45.102 -21.547 18.015 1.00 41.25 225 ARG A O 1
ATOM 1833 N N . ASP A 1 226 ? -43.826 -20.759 16.342 1.00 44.97 226 ASP A N 1
ATOM 1834 C CA . ASP A 1 226 ? -44.286 -21.715 15.339 1.00 44.97 226 ASP A CA 1
ATOM 1835 C C . ASP A 1 226 ? -43.097 -22.600 14.945 1.00 44.97 226 ASP A C 1
ATOM 1837 O O . ASP A 1 226 ? -42.285 -22.269 14.078 1.00 44.97 226 ASP A O 1
ATOM 1841 N N . GLU A 1 227 ? -42.942 -23.705 15.678 1.00 44.62 227 GLU A N 1
ATOM 1842 C CA . GLU A 1 227 ? -41.810 -24.641 15.583 1.00 44.62 227 GLU A CA 1
ATOM 1843 C C . GLU A 1 227 ? -41.804 -25.460 14.272 1.00 44.62 227 GLU A C 1
ATOM 1845 O O . GLU A 1 227 ? -40.912 -26.279 14.065 1.00 44.62 227 GLU A O 1
ATOM 1850 N N . ASN A 1 228 ? -42.755 -25.221 13.357 1.00 43.50 228 ASN A N 1
ATOM 1851 C CA . ASN A 1 228 ? -42.967 -26.021 12.145 1.00 43.50 228 ASN A CA 1
ATOM 1852 C C . ASN A 1 228 ? -42.611 -25.325 10.815 1.00 43.50 228 ASN A C 1
ATOM 1854 O O . ASN A 1 228 ? -42.905 -25.881 9.757 1.00 43.50 228 ASN A O 1
ATOM 1858 N N . ASN A 1 229 ? -41.970 -24.147 10.816 1.00 43.12 229 ASN A N 1
ATOM 1859 C CA . ASN A 1 229 ? -41.558 -23.481 9.570 1.00 43.12 229 ASN A CA 1
ATOM 1860 C C . ASN A 1 229 ? -40.089 -23.794 9.182 1.00 43.12 229 ASN A C 1
ATOM 1862 O O . ASN A 1 229 ? -39.166 -23.204 9.756 1.00 43.12 229 ASN A O 1
ATOM 1866 N N . PRO A 1 230 ? -39.835 -24.653 8.173 1.00 43.09 230 PRO A N 1
ATOM 1867 C CA . PRO A 1 230 ? -38.485 -25.086 7.793 1.00 43.09 230 PRO A CA 1
ATOM 1868 C C . PRO A 1 230 ? -37.598 -23.965 7.223 1.00 43.09 230 PRO A C 1
ATOM 1870 O O . PRO A 1 230 ? -36.375 -24.083 7.264 1.00 43.09 230 PRO A O 1
ATOM 1873 N N . ASN A 1 231 ? -38.173 -22.848 6.759 1.00 41.62 231 ASN A N 1
ATOM 1874 C CA . ASN A 1 231 ? -37.401 -21.721 6.219 1.00 41.62 231 ASN A CA 1
ATOM 1875 C C . ASN A 1 231 ? -36.805 -20.805 7.303 1.00 41.62 231 ASN A C 1
ATOM 1877 O O . ASN A 1 231 ? -35.865 -20.063 7.022 1.00 41.62 231 ASN A O 1
ATOM 1881 N N . ASN A 1 232 ? -37.299 -20.870 8.546 1.00 38.59 232 ASN A N 1
ATOM 1882 C CA . ASN A 1 232 ? -36.822 -20.012 9.639 1.00 38.59 232 ASN A CA 1
ATOM 1883 C C . ASN A 1 232 ? -35.608 -20.612 10.382 1.00 38.59 232 ASN A C 1
ATOM 1885 O O . ASN A 1 232 ? -34.823 -19.896 11.003 1.00 38.59 232 ASN A O 1
ATOM 1889 N N . LEU A 1 233 ? -35.396 -21.930 10.265 1.00 38.34 233 LEU A N 1
ATOM 1890 C CA . LEU A 1 233 ? -34.213 -22.603 10.811 1.00 38.34 233 LEU A CA 1
ATOM 1891 C C . LEU A 1 233 ? -32.943 -22.318 9.997 1.00 38.34 233 LEU A C 1
ATOM 1893 O O . LEU A 1 233 ? -31.870 -22.219 10.583 1.00 38.34 233 LEU A O 1
ATOM 1897 N N . GLY A 1 234 ? -33.049 -22.147 8.675 1.00 34.38 234 GLY A N 1
ATOM 1898 C CA . GLY A 1 234 ? -31.887 -21.966 7.795 1.00 34.38 234 GLY A CA 1
ATOM 1899 C C . GLY A 1 234 ? -31.181 -20.621 7.978 1.00 34.38 234 GLY A C 1
ATOM 1900 O O . GLY A 1 234 ? -29.961 -20.578 8.120 1.00 34.38 234 GLY A O 1
ATOM 1901 N N . VAL A 1 235 ? -31.940 -19.522 8.043 1.00 35.38 235 VAL A N 1
ATOM 1902 C CA . VAL A 1 235 ? -31.378 -18.164 8.164 1.00 35.38 235 VAL A CA 1
ATOM 1903 C C . VAL A 1 235 ? -30.836 -17.920 9.574 1.00 35.38 235 VAL A C 1
ATOM 1905 O O . VAL A 1 235 ? -29.710 -17.453 9.729 1.00 35.38 235 VAL A O 1
ATOM 1908 N N . ALA A 1 236 ? -31.570 -18.329 10.614 1.00 34.69 236 ALA A N 1
ATOM 1909 C CA . ALA A 1 236 ? -31.106 -18.220 11.995 1.00 34.69 236 ALA A CA 1
ATOM 1910 C C . ALA A 1 236 ? -29.886 -19.118 12.276 1.00 34.69 236 ALA A C 1
ATOM 1912 O O . ALA A 1 236 ? -28.988 -18.712 13.016 1.00 34.69 236 ALA A O 1
ATOM 1913 N N . ALA A 1 237 ? -29.810 -20.313 11.674 1.00 36.88 237 ALA A N 1
ATOM 1914 C CA . ALA A 1 237 ? -28.634 -21.178 11.774 1.00 36.88 237 ALA A CA 1
ATOM 1915 C C . ALA A 1 237 ? -27.443 -20.641 10.970 1.00 36.88 237 ALA A C 1
ATOM 1917 O O . ALA A 1 237 ? -26.319 -20.723 11.457 1.00 36.88 237 ALA A O 1
ATOM 1918 N N . ALA A 1 238 ? -27.662 -20.045 9.794 1.00 37.12 238 ALA A N 1
ATOM 1919 C CA . ALA A 1 238 ? -26.605 -19.430 8.991 1.00 37.12 238 ALA A CA 1
ATOM 1920 C C . ALA A 1 238 ? -26.013 -18.190 9.677 1.00 37.12 238 ALA A C 1
ATOM 1922 O O . ALA A 1 238 ? -24.793 -18.064 9.758 1.00 37.12 238 ALA A O 1
ATOM 1923 N N . VAL A 1 239 ? -26.854 -17.328 10.260 1.00 36.66 239 VAL A N 1
ATOM 1924 C CA . VAL A 1 239 ? -26.411 -16.158 11.037 1.00 36.66 239 VAL A CA 1
ATOM 1925 C C . VAL A 1 239 ? -25.708 -16.593 12.325 1.00 36.66 239 VAL A C 1
ATOM 1927 O O . VAL A 1 239 ? -24.632 -16.084 12.629 1.00 36.66 239 VAL A O 1
ATOM 1930 N N . LYS A 1 240 ? -26.232 -17.594 13.049 1.00 38.22 240 LYS A N 1
ATOM 1931 C CA . LYS A 1 240 ? -25.548 -18.165 14.225 1.00 38.22 240 LYS A CA 1
ATOM 1932 C C . LYS A 1 240 ? -24.236 -18.860 13.864 1.00 38.22 240 LYS A C 1
ATOM 1934 O O . LYS A 1 240 ? -23.293 -18.773 14.640 1.00 38.22 240 LYS A O 1
ATOM 1939 N N . SER A 1 241 ? -24.150 -19.517 12.708 1.00 39.00 241 SER A N 1
ATOM 1940 C CA . SER A 1 241 ? -22.939 -20.196 12.226 1.00 39.00 241 SER A CA 1
ATOM 1941 C C . SER A 1 241 ? -21.872 -19.197 11.775 1.00 39.00 241 SER A C 1
ATOM 1943 O O . SER A 1 241 ? -20.716 -19.321 12.171 1.00 39.00 241 SER A O 1
ATOM 1945 N N . ALA A 1 242 ? -22.256 -18.140 11.054 1.00 39.31 242 ALA A N 1
ATOM 1946 C CA . ALA A 1 242 ? -21.360 -17.045 10.687 1.00 39.31 242 ALA A CA 1
ATOM 1947 C C . ALA A 1 242 ? -20.885 -16.256 11.921 1.00 39.31 242 ALA A C 1
ATOM 1949 O O . ALA A 1 242 ? -19.694 -15.971 12.048 1.00 39.31 242 ALA A O 1
ATOM 1950 N N . ALA A 1 243 ? -21.779 -15.986 12.879 1.00 37.88 243 ALA A N 1
ATOM 1951 C CA . ALA A 1 243 ? -21.434 -15.363 14.156 1.00 37.88 243 ALA A CA 1
ATOM 1952 C C . ALA A 1 243 ? -20.539 -16.268 15.019 1.00 37.88 243 ALA A C 1
ATOM 1954 O O . ALA A 1 243 ? -19.596 -15.782 15.636 1.00 37.88 243 ALA A O 1
ATOM 1955 N N . ALA A 1 244 ? -20.769 -17.586 15.026 1.00 37.12 244 ALA A N 1
ATOM 1956 C CA . ALA A 1 244 ? -19.912 -18.550 15.711 1.00 37.12 244 ALA A CA 1
ATOM 1957 C C . ALA A 1 244 ? -18.537 -18.673 15.038 1.00 37.12 244 ALA A C 1
ATOM 1959 O O . ALA A 1 244 ? -17.530 -18.723 15.736 1.00 37.12 244 ALA A O 1
ATOM 1960 N N . ALA A 1 245 ? -18.460 -18.653 13.705 1.00 40.16 245 ALA A N 1
ATOM 1961 C CA . ALA A 1 245 ? -17.199 -18.661 12.965 1.00 40.16 245 ALA A CA 1
ATOM 1962 C C . ALA A 1 245 ? -16.391 -17.374 13.211 1.00 40.16 245 ALA A C 1
ATOM 1964 O O . ALA A 1 245 ? -15.192 -17.443 13.488 1.00 40.16 245 ALA A O 1
ATOM 1965 N N . ALA A 1 246 ? -17.055 -16.212 13.217 1.00 39.91 246 ALA A N 1
ATOM 1966 C CA . ALA A 1 246 ? -16.450 -14.933 13.584 1.00 39.91 246 ALA A CA 1
ATOM 1967 C C . ALA A 1 246 ? -16.011 -14.903 15.063 1.00 39.91 246 ALA A C 1
ATOM 1969 O O . ALA A 1 246 ? -14.913 -14.443 15.378 1.00 39.91 246 ALA A O 1
ATOM 1970 N N . ALA A 1 247 ? -16.811 -15.469 15.973 1.00 35.00 247 ALA A N 1
ATOM 1971 C CA . ALA A 1 247 ? -16.486 -15.578 17.394 1.00 35.00 247 ALA A CA 1
ATOM 1972 C C . ALA A 1 247 ? -15.343 -16.570 17.674 1.00 35.00 247 ALA A C 1
ATOM 1974 O O . ALA A 1 247 ? -14.534 -16.325 18.563 1.00 35.00 247 ALA A O 1
ATOM 1975 N N . VAL A 1 248 ? -15.223 -17.663 16.915 1.00 36.88 248 VAL A N 1
ATOM 1976 C CA . VAL A 1 248 ? -14.122 -18.640 17.025 1.00 36.88 248 VAL A CA 1
ATOM 1977 C C . VAL A 1 248 ? -12.817 -18.069 16.458 1.00 36.88 248 VAL A C 1
ATOM 1979 O O . VAL A 1 248 ? -11.754 -18.245 17.069 1.00 36.88 248 VAL A O 1
ATOM 1982 N N . ALA A 1 249 ? -12.891 -17.314 15.356 1.00 40.38 249 ALA A N 1
ATOM 1983 C CA . ALA A 1 249 ? -11.764 -16.534 14.847 1.00 40.38 249 ALA A CA 1
ATOM 1984 C C . ALA A 1 249 ? -11.307 -15.476 15.874 1.00 40.38 249 ALA A C 1
ATOM 1986 O O . ALA A 1 249 ? -10.111 -15.335 16.129 1.00 40.38 249 ALA A O 1
ATOM 1987 N N . ALA A 1 250 ? -12.250 -14.816 16.557 1.00 36.78 250 ALA A N 1
ATOM 1988 C CA . ALA A 1 250 ? -11.971 -13.823 17.595 1.00 36.78 250 ALA A CA 1
ATOM 1989 C C . ALA A 1 250 ? -11.486 -14.419 18.939 1.00 36.78 250 ALA A C 1
ATOM 1991 O O . ALA A 1 250 ? -10.620 -13.847 19.603 1.00 36.78 250 ALA A O 1
ATOM 1992 N N . ALA A 1 251 ? -11.987 -15.585 19.359 1.00 32.78 251 ALA A N 1
ATOM 1993 C CA . ALA A 1 251 ? -11.626 -16.225 20.631 1.00 32.78 251 ALA A CA 1
ATOM 1994 C C . ALA A 1 251 ? -10.190 -16.777 20.642 1.00 32.78 251 ALA A C 1
ATOM 1996 O O . ALA A 1 251 ? -9.568 -16.889 21.704 1.00 32.78 251 ALA A O 1
ATOM 1997 N N . SER A 1 252 ? -9.633 -17.072 19.465 1.00 37.06 252 SER A N 1
ATOM 1998 C CA . SER A 1 252 ? -8.233 -17.486 19.315 1.00 37.06 252 SER A CA 1
ATOM 1999 C C . SER A 1 252 ? -7.247 -16.352 19.644 1.00 37.06 252 SER A C 1
ATOM 2001 O O . SER A 1 252 ? -6.129 -16.624 20.079 1.00 37.06 252 SER A O 1
ATOM 2003 N N . ILE A 1 253 ? -7.688 -15.090 19.549 1.00 38.91 253 ILE A N 1
ATOM 2004 C CA . ILE A 1 253 ? -6.896 -13.889 19.862 1.00 38.91 253 ILE A CA 1
ATOM 2005 C C . ILE A 1 253 ? -6.841 -13.638 21.382 1.00 38.91 253 ILE A C 1
ATOM 2007 O O . ILE A 1 253 ? -5.806 -13.249 21.921 1.00 38.91 253 ILE A O 1
ATOM 2011 N N . ASN A 1 254 ? -7.920 -13.925 22.120 1.00 33.50 254 ASN A N 1
ATOM 2012 C CA . ASN A 1 254 ? -8.017 -13.584 23.548 1.00 33.50 254 ASN A CA 1
ATOM 2013 C C . ASN A 1 254 ? -7.322 -14.600 24.486 1.00 33.50 254 ASN A C 1
ATOM 2015 O O . ASN A 1 254 ? -7.024 -14.294 25.641 1.00 33.50 254 ASN A O 1
ATOM 2019 N N . LYS A 1 255 ? -7.002 -15.812 24.005 1.00 33.31 255 LYS A N 1
ATOM 2020 C CA . LYS A 1 255 ? -6.422 -16.887 24.839 1.00 33.31 255 LYS A CA 1
ATOM 2021 C C . LYS A 1 255 ? -4.940 -16.698 25.201 1.00 33.31 255 LYS A C 1
ATOM 2023 O O . LYS A 1 255 ? -4.442 -17.418 26.065 1.00 33.31 255 LYS A O 1
ATOM 2028 N N . LYS A 1 256 ? -4.237 -15.732 24.596 1.00 42.94 256 LYS A N 1
ATOM 2029 C CA . LYS A 1 256 ? -2.825 -15.426 24.908 1.00 42.94 256 LYS A CA 1
ATOM 2030 C C . LYS A 1 256 ? -2.623 -14.313 25.947 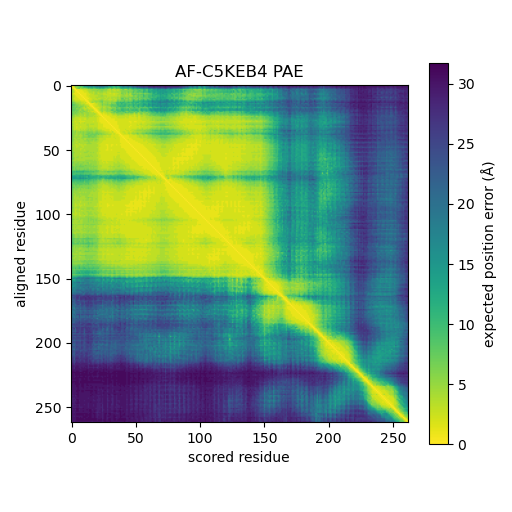1.00 42.94 256 LYS A C 1
ATOM 2032 O O . LYS A 1 256 ? -1.501 -14.150 26.412 1.00 42.94 256 LYS A O 1
ATOM 2037 N N . LYS A 1 257 ? -3.679 -13.625 26.410 1.00 36.84 257 LYS A N 1
ATOM 2038 C CA . LYS A 1 257 ? -3.565 -12.642 27.513 1.00 36.84 257 LYS A CA 1
ATOM 2039 C C . LYS A 1 257 ? -3.244 -13.261 28.884 1.00 36.84 257 LYS A C 1
ATOM 2041 O O . LYS A 1 257 ? -2.786 -12.546 29.762 1.00 36.84 257 LYS A O 1
ATOM 2046 N N . ASN A 1 258 ? -3.421 -14.575 29.057 1.00 29.50 258 ASN A N 1
ATOM 2047 C CA . ASN A 1 258 ? -3.222 -15.265 30.341 1.00 29.50 258 ASN A CA 1
ATOM 2048 C C . ASN A 1 258 ? -1.943 -16.119 30.430 1.00 29.50 258 ASN A C 1
ATOM 2050 O O . ASN A 1 258 ? -1.843 -16.952 31.328 1.00 29.50 258 ASN A O 1
ATOM 2054 N N . ARG A 1 259 ? -0.965 -15.961 29.523 1.00 32.31 259 ARG A N 1
ATOM 2055 C CA . ARG A 1 259 ? 0.283 -16.756 29.569 1.00 32.31 259 ARG A CA 1
ATOM 2056 C C . ARG A 1 259 ? 1.586 -15.965 29.683 1.00 32.31 259 ARG A C 1
ATOM 2058 O O . ARG A 1 259 ? 2.651 -16.559 29.594 1.00 32.31 259 ARG A O 1
ATOM 2065 N N . THR A 1 260 ? 1.507 -14.668 29.962 1.00 35.66 260 THR A N 1
ATOM 2066 C CA . THR A 1 260 ? 2.659 -13.810 30.285 1.00 35.66 260 THR A CA 1
ATOM 2067 C C . THR A 1 260 ? 2.531 -13.227 31.693 1.00 35.66 260 THR A C 1
ATOM 2069 O O . THR A 1 260 ? 2.588 -12.022 31.886 1.00 35.66 260 THR A O 1
ATOM 2072 N N . VAL A 1 261 ? 2.347 -14.098 32.690 1.00 35.47 261 VAL A N 1
ATOM 2073 C CA . VAL A 1 261 ? 2.802 -13.867 34.072 1.00 35.47 261 VAL A CA 1
ATOM 2074 C C . VAL A 1 261 ? 3.225 -15.222 34.641 1.00 35.47 261 VAL A C 1
ATOM 2076 O O . VAL A 1 261 ? 2.399 -15.923 35.215 1.00 35.47 261 VAL A O 1
ATOM 2079 N N . THR A 1 262 ? 4.480 -15.596 34.393 1.00 29.66 262 THR A N 1
ATOM 2080 C CA . THR A 1 262 ? 5.400 -16.366 35.258 1.00 29.66 262 THR A CA 1
ATOM 2081 C C . THR A 1 262 ? 6.730 -16.466 34.539 1.00 29.66 262 THR A C 1
ATOM 2083 O O . THR A 1 262 ? 6.700 -16.934 33.377 1.00 29.66 262 THR A O 1
#

Mean predicted aligned error: 14.71 Å

pLDDT: mean 73.08, std 21.28, range [29.5, 97.0]

Sequence (262 aa):
YGYYDLAADVLAENPALTYSCLEPDEYEFLNSLILSQASPEEGVKQLAQLARKHIEKLRTITKAIQEGRKNRDKKGLKIALKEFEEALDEYIPVLMAEAKIYWEMEDYQMVEHLFRQSAEFCSEDERWRLNVAHVFFMQEKFEECIRYYAKRCFLALAENMAKDMVVIRDDTYHNILNFLDRAARHGKHIETVVSPIDMEKIIEVQNAAAQAAADAVGESSEFGRDENNPNNLGVAAAVKSAAAAAAVAAASINKKKNRTVT

Foldseek 3Di:
DDCLVVVVVCCVVCVVVCPVPDDPLRSLLSVLLSVCVVPVVSSLVSLVVSLVVLVVQLVVLVVQLVVCVVVVPPPSNVVSLVSNVVSVVSNVVSLVSSLVSCVVVVVLVVSLVSLVVCCLRCVPPLVSLQVNLVSCVSVVVVVSSCVSVVVVVVVVVVVCCVPVVDDDDPVVVVVNVVVVVVCLVVCLPPDDDDHPSVVVVLVVVVVVLVVVVVVVVVVCVVDDDPVPDPVVCVVVVVSVVVSVVSVSVVVSVVVPVPPPDD

Solvent-accessible surface area (backbone atoms only — not comparable to full-atom values): 14740 Å² total; per-residue (Å²): 134,80,66,45,66,60,50,51,50,53,48,70,77,34,54,75,54,46,70,72,76,41,56,73,67,58,50,51,49,53,51,24,59,44,39,30,74,81,35,54,70,61,13,40,57,45,30,54,50,53,43,49,54,41,51,54,52,50,53,51,36,52,49,51,35,54,50,19,59,76,70,67,35,66,66,58,29,57,50,32,52,51,54,41,55,55,50,46,64,63,37,50,61,42,52,51,53,41,36,46,53,32,48,77,68,68,36,50,68,57,32,50,52,53,49,64,71,45,37,89,78,38,68,80,40,68,71,52,40,48,54,51,25,51,44,27,47,78,69,68,37,52,76,65,17,47,61,49,49,52,58,51,55,53,48,54,50,52,50,44,34,70,73,68,65,55,81,74,56,67,69,59,52,52,51,50,52,53,50,52,51,51,47,56,68,70,42,74,82,62,84,78,89,73,53,80,66,53,53,51,55,50,50,51,51,50,51,51,51,53,47,52,53,50,50,58,53,52,52,60,74,74,51,80,88,68,93,80,54,77,76,61,55,54,55,56,48,49,53,52,48,52,51,46,52,53,48,54,65,52,51,67,66,63,68,62,77,80,72,82,83,128

Secondary structure (DSSP, 8-state):
--THHHHHHHHHH-HHHHHHHS-HHHHHHHHHHHHHHH-HHHHHHHHHHHHHHHHHHHHHHHHHHHHHHHTT-HHHHHHHHHHHHHHHHHHHHHHHHHHHHHHHTT-HHHHHHHHHHHHHHHTT-HHHHHHHHHHHHHTT-HHHHHHHHHHHHHHHHHHHHHHH-----HHHHHHHHHHHHHHHHHGGGS-----HHHHHHHHHHHHHHHHHHHHHHHHHHHS---TT-HHHHHHHHHHHHHHHHHHHHHHHHHTTTTSS--

Organism: Perkinsus marinus (strain ATCC 50983 / TXsc) (NCBI:txid423536)

InterPro domains:
  IPR011990 Tetratricopeptide-like helical domain superfamily [G3DSA:1.25.40.10] (36-212)
  IPR011990 Tetratricopeptide-like helical domain superfamily [SSF48452] (68-151)
  IPR039941 Tetratricopeptide repeat protein 30 [PTHR20931] (1-150)

Radius of gyration: 23.92 Å; Cα contacts (8 Å, |Δi|>4): 129; chains: 1; bounding box: 63×58×58 Å

=== Feature glossary ===
The record interleaves many kinds of information about one protein. Here is each kind framed as the question it answers.

Q: What known structures does this most resemble?
A: Structural nearest neighbors (via Foldseek easy-search vs the PDB). Reported per hit: target PDB id, E-value, and alignment TM-score. A TM-score above ~0.5 is the conventional threshold for 'same fold'.

Q: Where is each backbone atom in 3D?
A: The mmCIF table is the protein's shape written out atom by atom. For each backbone N, Cα, C, and carbonyl O, it records an (x, y, z) coordinate triple in Å plus the residue type, chain letter, and residue number.

Q: What are the backbone torsion angles?
A: The φ/ψ torsion pair specifies the backbone conformation at each residue. φ rotates about the N–Cα bond, ψ about the Cα–C bond. Steric clashes forbid most of the (φ, ψ) plane — the allowed regions (α-helix basin, β-sheet basin, left-handed helix) are the Ramachandran-allowed regions.

Q: Which residues are buried vs exposed?
A: Solvent-accessible surface area (SASA) is the area in Å² traced out by the centre of a 1.4 Å probe sphere (a water molecule) rolled over the protein's van der Waals surface (Shrake–Rupley / Lee–Richards construction). Buried residues have near-zero SASA; fully exposed residues can exceed 200 Å². The total SASA scales roughly with the number of surface residues.

Q: How confident is the AlphaFold model at each residue?
A: pLDDT is the predicted lDDT-Cα score: AlphaFold's confidence that the local environment of each residue (all inter-atomic distances within 15 Å) is correctly placed. It is a per-residue number between 0 and 100, with higher meaning more reliable.

Q: What does the local fold look like, residue by residue?
A: 3Di is Foldseek's structural alphabet. Each residue is assigned one of twenty discrete states based on how its Cα sits relative to its spatial (not sequential) neighbors. Aligning 3Di strings finds structural homologs roughly as well as full 3D superposition, but orders of magnitude faster.

Q: How big and how compact is the whole molecule?
A: Radius of gyration (Rg) is the root-mean-square distance of Cα atoms from their centroid — a single number for overall size and compactness. A globular domain of N residues has Rg ≈ 2.2·N^0.38 Å; an extended or disordered chain has a much larger Rg. The Cα contact count is the number of residue pairs whose Cα atoms are within 8 Å and are more than four positions apart in sequence — a standard proxy for tertiary packing density. The bounding box is the smallest axis-aligned box enclosing all Cα atoms.

Q: Which residues are in helices, strands, or loops?
A: DSSP 8-state secondary structure assigns each residue one of H (α-helix), G (3₁₀-helix), I (π-helix), E (extended β-strand), B (isolated β-bridge), T (hydrogen-bonded turn), S (bend), or '-' (coil). The assignment is computed from backbone hydrogen-bond geometry via the Kabsch–Sander algorithm.

Q: How mobile is each atom in the crystal?
A: Crystallographic B-factors measure how much each atom's electron density is smeared out, in Å². They rise in mobile loops and surface residues and fall in the buried interior. In AlphaFold models this column is repurposed to hold pLDDT instead.

Q: What if only a Cα trace is available?
A: P-SEA three-state annotation labels each residue as helix, strand, or coil based purely on the geometry of the Cα trace. It serves as a fallback when the full backbone (and thus DSSP) is unavailable.

Q: What family and function is it annotated with?
A: Database cross-references. InterPro integrates a dozen domain/family signature databases into unified entries with residue-range hits. GO terms attach function/process/location labels with evidence codes. CATH codes position the fold in a four-level structural taxonomy. Organism is the NCBI-taxonomy species name.

Q: Are the domains correctly placed relative to each other?
A: Predicted Aligned Error (PAE) is an AlphaFold confidence matrix: entry (i, j) is the expected error in the position of residue j, in ångströms, when the prediction is superimposed on the true structure at residue i. Low PAE within a block of residues means that block is internally rigid and well-predicted; high PAE between two blocks means their relative placement is uncertain even if each block individually is confident.

Q: What do the diagnostic plots show?
A: Three diagnostic plots accompany the record. The Cα contact map visualizes the tertiary structure as a 2D adjacency matrix (8 Å cutoff, sequence-local contacts suppressed). The Ramachandran plot shows the distribution of backbone (φ, ψ) torsions, with points in the α and β basins reflecting secondary structure content. The PAE plot shows AlphaFold's inter-residue confidence as a color matrix.

Q: What is the amino-acid chain?
A: Primary structure: the covalent order of the twenty standard amino acids along the backbone. Two proteins with the same sequence will (almost always) fold to the same structure; two with 30% identity often share a fold but not the details.

Q: What do the rendered images show?
A: The six renders are orthographic views along the three Cartesian axes in both directions. Representation (cartoon, sticks, or surface) and color scheme (sequence-rainbow 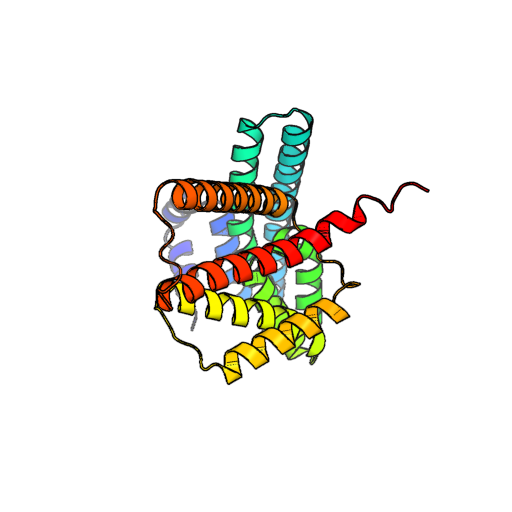or by-chain) vary across proteins so the training set covers all the common visualization conventions.